Protein AF-A0A5J4Y725-F1 (afdb_monomer)

Foldseek 3Di:
DDDDDDDDDDDDDDDDDDDDDDDDDDDDDDDDDDDDDDDDDDDDDDDDDDDDDDDPPPPDDPPPDDDDDQPPPPFPFFDWDKDKDADLCLQQPDLVNLVVLVVVVVVVVVCVVVVHDDPAADAAAQPVCCVPPVPVVVVHDRNDMDIDTPGTDGPCNRQDHPDDRDFDDANVVVDVCNPDPDGGDDPPSRVVRRRDD

Radius of gyration: 31.34 Å; Cα contacts (8 Å, |Δi|>4): 143; chains: 1; bounding box: 92×74×74 Å

Solvent-accessible surface area (backbone atoms only — not comparable to full-atom values): 13908 Å² total; per-residue (Å²): 139,88,82,80,90,81,85,83,84,82,88,75,97,75,85,93,79,88,79,89,81,80,79,83,82,81,86,77,79,89,79,90,78,86,80,91,82,82,90,81,82,92,75,88,83,80,88,77,92,79,90,77,79,91,71,85,77,77,80,75,79,77,76,80,72,78,77,88,72,74,84,80,71,67,88,84,59,65,45,81,43,76,46,78,49,58,36,65,60,45,65,76,70,36,85,84,34,53,65,55,56,50,53,53,54,50,51,50,50,53,29,60,76,63,78,41,81,86,88,74,68,55,61,35,61,45,57,55,45,63,75,76,34,54,72,57,60,72,66,63,41,66,95,41,77,43,82,46,77,70,39,76,39,46,66,68,62,70,60,33,55,71,49,80,76,78,90,62,76,53,56,80,78,74,40,92,75,76,79,67,98,61,84,77,75,64,68,70,69,63,64,78,37,38,80,77,130

Structure (mmCIF, N/CA/C/O backbone):
data_AF-A0A5J4Y725-F1
#
_entry.id   AF-A0A5J4Y725-F1
#
loop_
_atom_site.group_PDB
_atom_site.id
_atom_site.type_symbol
_atom_site.label_atom_id
_atom_site.label_alt_id
_atom_site.label_comp_id
_atom_site.label_asym_id
_atom_site.label_entity_id
_atom_site.label_seq_id
_atom_site.pdbx_PDB_ins_code
_atom_site.Cartn_x
_atom_site.Cartn_y
_atom_site.Cartn_z
_atom_site.occupancy
_atom_site.B_iso_or_equiv
_atom_site.auth_seq_id
_atom_site.auth_comp_id
_atom_site.auth_asym_id
_atom_site.auth_atom_id
_atom_site.pdbx_PDB_model_num
ATOM 1 N N . MET A 1 1 ? -59.721 -15.555 -30.590 1.00 45.34 1 MET A N 1
ATOM 2 C CA . MET A 1 1 ? -59.346 -14.213 -30.102 1.00 45.34 1 MET A CA 1
ATOM 3 C C . MET A 1 1 ? -57.906 -13.964 -30.511 1.00 45.34 1 MET A C 1
ATOM 5 O O . MET A 1 1 ? -56.994 -14.459 -29.866 1.00 45.34 1 MET A O 1
ATOM 9 N N . SER A 1 2 ? -57.733 -13.320 -31.663 1.00 46.66 2 SER A N 1
ATOM 10 C CA . SER A 1 2 ? -56.434 -12.952 -32.228 1.00 46.66 2 SER A CA 1
ATOM 11 C C . SER A 1 2 ? -55.950 -11.656 -31.585 1.00 46.66 2 SER A C 1
ATOM 13 O O . SER A 1 2 ? -56.710 -10.693 -31.536 1.00 46.66 2 SER A O 1
ATOM 15 N N . ALA A 1 3 ? -54.698 -11.613 -31.137 1.00 50.38 3 ALA A N 1
ATOM 16 C CA . ALA A 1 3 ? -54.014 -10.371 -30.802 1.00 50.38 3 ALA A CA 1
ATOM 17 C C . ALA A 1 3 ? -52.630 -10.395 -31.453 1.00 50.38 3 ALA A C 1
ATOM 19 O O . ALA A 1 3 ? -51.842 -11.319 -31.266 1.00 50.38 3 ALA A O 1
ATOM 20 N N . LEU A 1 4 ? -52.431 -9.399 -32.307 1.00 56.38 4 LEU A N 1
ATOM 21 C CA . LEU A 1 4 ? -51.354 -9.241 -33.266 1.00 56.38 4 LEU A CA 1
ATOM 22 C C . LEU A 1 4 ? -50.068 -8.765 -32.590 1.00 56.38 4 LEU A C 1
ATOM 24 O O . LEU A 1 4 ? -50.081 -7.863 -31.755 1.00 56.38 4 LEU A O 1
ATOM 28 N N . MET A 1 5 ? -48.960 -9.342 -33.043 1.00 49.53 5 MET A N 1
ATOM 29 C CA . MET A 1 5 ? -47.594 -8.884 -32.811 1.00 49.53 5 MET A CA 1
ATOM 30 C C . MET A 1 5 ? -47.421 -7.438 -33.294 1.00 49.53 5 MET A C 1
ATOM 32 O O . MET A 1 5 ? -47.772 -7.134 -34.431 1.00 49.53 5 MET A O 1
ATOM 36 N N . HIS A 1 6 ? -46.844 -6.569 -32.463 1.00 51.56 6 HIS A N 1
ATOM 37 C CA . HIS A 1 6 ? -46.299 -5.280 -32.893 1.00 51.56 6 HIS A CA 1
ATOM 38 C C . HIS A 1 6 ? -44.861 -5.160 -32.388 1.00 51.56 6 HIS A C 1
ATOM 40 O O . HIS A 1 6 ? -44.601 -4.990 -31.200 1.00 51.56 6 HIS A O 1
ATOM 46 N N . THR A 1 7 ? -43.929 -5.297 -33.326 1.00 56.88 7 THR A N 1
ATOM 47 C CA . THR A 1 7 ? -42.492 -5.086 -33.165 1.00 56.88 7 THR A CA 1
ATOM 48 C C . THR A 1 7 ? -42.175 -3.618 -33.456 1.00 56.88 7 THR A C 1
ATOM 50 O O . THR A 1 7 ? -42.445 -3.144 -34.560 1.00 56.88 7 THR A O 1
ATOM 53 N N . ALA A 1 8 ? -41.613 -2.894 -32.489 1.00 62.75 8 ALA A N 1
ATOM 54 C CA . ALA A 1 8 ? -41.164 -1.515 -32.678 1.00 62.75 8 ALA A CA 1
ATOM 55 C C . ALA A 1 8 ? -39.771 -1.468 -33.349 1.00 62.75 8 ALA A C 1
ATOM 57 O O . ALA A 1 8 ? -38.905 -2.267 -32.982 1.00 62.75 8 ALA A O 1
ATOM 58 N N . PRO A 1 9 ? -39.524 -0.556 -34.310 1.00 66.25 9 PRO A N 1
ATOM 59 C CA . PRO A 1 9 ? -38.232 -0.431 -34.979 1.00 66.25 9 PRO A CA 1
ATOM 60 C C . PRO A 1 9 ? -37.226 0.397 -34.160 1.00 66.25 9 PRO A C 1
ATOM 62 O O . PRO A 1 9 ? -37.566 1.417 -33.561 1.00 66.25 9 PRO A O 1
ATOM 65 N N . LEU A 1 10 ? -35.968 -0.050 -34.170 1.00 64.69 10 LEU A N 1
ATOM 66 C CA . LEU A 1 10 ? -34.809 0.619 -33.571 1.00 64.69 10 LEU A CA 1
ATOM 67 C C . LEU A 1 10 ? -34.451 1.919 -34.326 1.00 64.69 10 LEU A C 1
ATOM 69 O O . LEU A 1 10 ? -34.478 1.918 -35.560 1.00 64.69 10 LEU A O 1
ATOM 73 N N . PRO A 1 11 ? -34.045 3.001 -33.634 1.00 61.56 11 PRO A N 1
ATOM 74 C CA . PRO A 1 11 ? -33.538 4.205 -34.284 1.00 61.56 11 PRO A CA 1
ATOM 75 C C . PRO A 1 11 ? -32.110 4.016 -34.823 1.00 61.56 11 PRO A C 1
ATOM 77 O O . PRO A 1 11 ? -31.225 3.465 -34.167 1.00 61.56 11 PRO A O 1
ATOM 80 N N . SER A 1 12 ? -31.913 4.491 -36.052 1.00 52.59 12 SER A N 1
ATOM 81 C CA . SER A 1 12 ? -30.700 4.399 -36.861 1.00 52.59 12 SER A CA 1
ATOM 82 C C . SER A 1 12 ? -29.577 5.343 -36.422 1.00 52.59 12 SER A C 1
ATOM 84 O O . SER A 1 12 ? -29.800 6.508 -36.107 1.00 52.59 12 SER A O 1
ATOM 86 N N . LEU A 1 13 ? -28.353 4.828 -36.527 1.00 53.00 13 LEU A N 1
ATOM 87 C CA . LEU A 1 13 ? -27.050 5.452 -36.287 1.00 53.00 13 LEU A CA 1
ATOM 88 C C . LEU A 1 13 ? -26.630 6.389 -37.444 1.00 53.00 13 LEU A C 1
ATOM 90 O O . LEU A 1 13 ? -25.915 5.956 -38.343 1.00 53.00 13 LEU A O 1
ATOM 94 N N . ARG A 1 14 ? -27.081 7.650 -37.432 1.00 55.88 14 ARG A N 1
ATOM 95 C CA . ARG A 1 14 ? -26.549 8.838 -38.155 1.00 55.88 14 ARG A CA 1
ATOM 96 C C . ARG A 1 14 ? -27.097 10.040 -37.364 1.00 55.88 14 ARG A C 1
ATOM 98 O O . ARG A 1 14 ? -28.295 10.077 -37.142 1.00 55.88 14 ARG A O 1
ATOM 105 N N . ASP A 1 15 ? -26.337 10.901 -36.694 1.00 46.91 15 ASP A N 1
ATOM 106 C CA . ASP A 1 15 ? -25.284 11.770 -37.200 1.00 46.91 15 ASP A CA 1
ATOM 107 C C . ASP A 1 15 ? -24.300 12.125 -36.067 1.00 46.91 15 ASP A C 1
ATOM 109 O O . ASP A 1 15 ? -24.640 12.813 -35.106 1.00 46.91 15 ASP A O 1
ATOM 113 N N . PHE A 1 16 ? -23.056 11.663 -36.182 1.00 48.59 16 PHE A N 1
ATOM 114 C CA . PHE A 1 16 ? -21.918 12.205 -35.440 1.00 48.59 16 PHE A CA 1
ATOM 115 C C . PHE A 1 16 ? -21.231 13.224 -36.351 1.00 48.59 16 PHE A C 1
ATOM 117 O O . PHE A 1 16 ? -20.517 12.824 -37.268 1.00 48.59 16 PHE A O 1
ATOM 124 N N . ALA A 1 17 ? -21.424 14.524 -36.115 1.00 42.97 17 ALA A N 1
ATOM 125 C CA . ALA A 1 17 ? -20.544 15.548 -36.675 1.00 42.97 17 ALA A CA 1
ATOM 126 C C . ALA A 1 17 ? -20.633 16.890 -35.925 1.00 42.97 17 ALA A C 1
ATOM 128 O O . ALA A 1 17 ? -21.700 17.489 -35.835 1.00 42.97 17 ALA A O 1
ATOM 129 N N . ALA A 1 18 ? -19.444 17.384 -35.553 1.00 52.66 18 ALA A N 1
ATOM 130 C CA . ALA A 1 18 ? -19.064 18.779 -35.278 1.00 52.66 18 ALA A CA 1
ATOM 131 C C . ALA A 1 18 ? -19.140 19.284 -33.810 1.00 52.66 18 ALA A C 1
ATOM 133 O O . ALA A 1 18 ? -19.914 18.783 -33.003 1.00 52.66 18 ALA A O 1
ATOM 134 N N . PRO A 1 19 ? -18.306 20.277 -33.432 1.00 53.03 19 PRO A N 1
ATOM 135 C CA . PRO A 1 19 ? -16.865 20.109 -33.231 1.00 53.03 19 PRO A CA 1
ATOM 136 C C . PRO A 1 19 ? -16.373 20.635 -31.864 1.00 53.03 19 PRO A C 1
ATOM 138 O O . PRO A 1 19 ? -16.993 21.475 -31.217 1.00 53.03 19 PRO A O 1
ATOM 141 N N . LEU A 1 20 ? -15.188 20.158 -31.470 1.00 48.78 20 LEU A N 1
ATOM 142 C CA . LEU A 1 20 ? -14.375 20.630 -30.345 1.00 48.78 20 LEU A CA 1
ATOM 143 C C . LEU A 1 20 ? -14.156 22.150 -30.391 1.00 48.78 20 LEU A C 1
ATOM 145 O O . LEU A 1 20 ? -13.412 22.654 -31.234 1.00 48.78 20 LEU A O 1
ATOM 149 N N . GLN A 1 21 ? -14.733 22.871 -29.432 1.00 55.75 21 GLN A N 1
ATOM 150 C CA . GLN A 1 21 ? -14.415 24.274 -29.205 1.00 55.75 21 GLN A CA 1
ATOM 151 C C . GLN A 1 21 ? -13.176 24.373 -28.309 1.00 55.75 21 GLN A C 1
ATOM 153 O O . GLN A 1 21 ? -13.222 24.186 -27.093 1.00 55.75 21 GLN A O 1
ATOM 158 N N . GLN A 1 22 ? -12.043 24.617 -28.966 1.00 53.34 22 GLN A N 1
ATOM 159 C CA . GLN A 1 22 ? -10.748 24.912 -28.364 1.00 53.34 22 GLN A CA 1
ATOM 160 C C . GLN A 1 22 ? -10.831 26.147 -27.457 1.00 53.34 22 GLN A C 1
ATOM 162 O O . GLN A 1 22 ? -11.289 27.214 -27.864 1.00 53.34 22 GLN A O 1
ATOM 167 N N . GLN A 1 23 ? -10.331 26.003 -26.232 1.00 54.94 23 GLN A N 1
ATOM 168 C CA . GLN A 1 23 ? -10.059 27.106 -25.314 1.00 54.94 23 GLN A CA 1
ATOM 169 C C . GLN A 1 23 ? -8.728 27.771 -25.707 1.00 54.94 23 GLN A C 1
ATOM 171 O O . GLN A 1 23 ? -7.704 27.081 -25.737 1.00 54.94 23 GLN A O 1
ATOM 176 N N . PRO A 1 24 ? -8.679 29.086 -25.992 1.00 53.94 24 PRO A N 1
ATOM 177 C CA . PRO A 1 24 ? -7.416 29.765 -26.223 1.00 53.94 24 PRO A CA 1
ATOM 178 C C . PRO A 1 24 ? -6.682 30.042 -24.905 1.00 53.94 24 PRO A C 1
ATOM 180 O O . PRO A 1 24 ? -7.129 30.795 -24.037 1.00 53.94 24 PRO A O 1
ATOM 183 N N . SER A 1 25 ? -5.487 29.467 -24.822 1.00 49.06 25 SER A N 1
ATOM 184 C CA . SER A 1 25 ? -4.409 29.796 -23.896 1.00 49.06 25 SER A CA 1
ATOM 185 C C . SER A 1 25 ? -4.101 31.297 -23.891 1.00 49.06 25 SER A C 1
ATOM 187 O O . SER A 1 25 ? -3.615 31.842 -24.886 1.00 49.06 25 SER A O 1
ATOM 189 N N . ARG A 1 26 ? -4.294 31.966 -22.750 1.00 48.09 26 ARG A N 1
ATOM 190 C CA . ARG A 1 26 ? -3.698 33.283 -22.491 1.00 48.09 26 ARG A CA 1
ATOM 191 C C . ARG A 1 26 ? -2.424 33.123 -21.671 1.00 48.09 26 ARG A C 1
ATOM 193 O O . ARG A 1 26 ? -2.423 33.199 -20.449 1.00 48.09 26 ARG A O 1
ATOM 200 N N . LEU A 1 27 ? -1.325 32.933 -22.395 1.00 49.12 27 LEU A N 1
ATOM 201 C CA . LEU A 1 27 ? 0.008 33.322 -21.952 1.00 49.12 27 LEU A CA 1
ATOM 202 C C . LEU A 1 27 ? 0.075 34.858 -21.931 1.00 49.12 27 LEU A C 1
ATOM 204 O O . LEU A 1 27 ? -0.045 35.495 -22.973 1.00 49.12 27 LEU A O 1
ATOM 208 N N . CYS A 1 28 ? 0.293 35.458 -20.763 1.00 42.09 28 CYS A N 1
ATOM 209 C CA . CYS A 1 28 ? 0.771 36.839 -20.645 1.00 42.09 28 CYS A CA 1
ATOM 210 C C . CYS A 1 28 ? 1.706 36.895 -19.427 1.00 42.09 28 CYS A C 1
ATOM 212 O O . CYS A 1 28 ? 1.273 36.810 -18.287 1.00 42.09 28 CYS A O 1
ATOM 214 N N . ARG A 1 29 ? 2.999 36.633 -19.632 1.00 48.78 29 ARG A N 1
ATOM 215 C CA . ARG A 1 29 ? 4.062 37.621 -19.887 1.00 48.78 29 ARG A CA 1
ATOM 216 C C . ARG A 1 29 ? 4.309 38.551 -18.688 1.00 48.78 29 ARG A C 1
ATOM 218 O O . ARG A 1 29 ? 3.675 39.582 -18.531 1.00 48.78 29 ARG A O 1
ATOM 225 N N . ARG A 1 30 ? 5.312 38.149 -17.895 1.00 47.25 30 ARG A N 1
ATOM 226 C CA . ARG A 1 30 ? 6.355 38.974 -17.252 1.00 47.25 30 ARG A CA 1
ATOM 227 C C . ARG A 1 30 ? 6.143 40.493 -17.315 1.00 47.25 30 ARG A C 1
ATOM 229 O O . ARG A 1 30 ? 6.297 41.077 -18.384 1.00 47.25 30 ARG A O 1
ATOM 236 N N . GLN A 1 31 ? 6.063 41.125 -16.144 1.00 49.75 31 GLN A N 1
ATOM 237 C CA . GLN A 1 31 ? 6.529 42.501 -15.946 1.00 49.75 31 GLN A CA 1
ATOM 238 C C . GLN A 1 31 ? 7.031 42.700 -14.509 1.00 49.75 31 GLN A C 1
ATOM 240 O O . GLN A 1 31 ? 6.318 43.150 -13.618 1.00 49.75 31 GLN A O 1
ATOM 245 N N . LEU A 1 32 ? 8.305 42.358 -14.298 1.00 54.25 32 LEU A N 1
ATOM 246 C CA . LEU A 1 32 ? 9.074 42.775 -13.127 1.00 54.25 32 LEU A CA 1
ATOM 247 C C . LEU A 1 32 ? 9.265 44.292 -13.194 1.00 54.25 32 LEU A C 1
ATOM 249 O O . LEU A 1 32 ? 10.057 44.784 -13.999 1.00 54.25 32 LEU A O 1
ATOM 253 N N . HIS A 1 33 ? 8.547 45.026 -12.350 1.00 45.03 33 HIS A N 1
ATOM 254 C CA . HIS A 1 33 ? 8.806 46.442 -12.131 1.00 45.03 33 HIS A CA 1
ATOM 255 C C . HIS A 1 33 ? 9.760 46.606 -10.952 1.00 45.03 33 HIS A C 1
ATOM 257 O O . HIS A 1 33 ? 9.447 46.309 -9.801 1.00 45.03 33 HIS A O 1
ATOM 263 N N . ARG A 1 34 ? 10.957 47.078 -11.301 1.00 43.50 34 ARG A N 1
ATOM 264 C CA . ARG A 1 34 ? 11.986 47.615 -10.414 1.00 43.50 34 ARG A CA 1
ATOM 265 C C . ARG A 1 34 ? 11.421 48.772 -9.583 1.00 43.50 3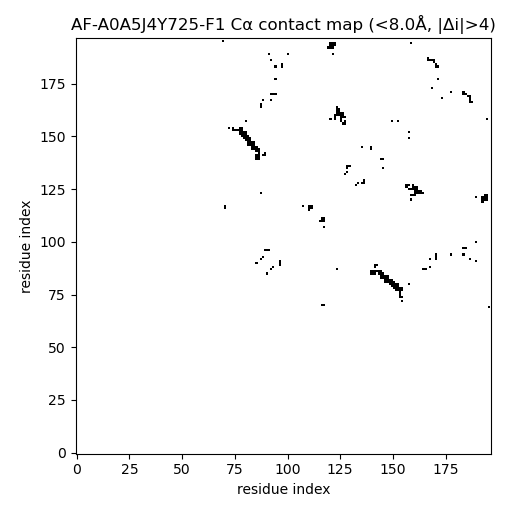4 ARG A C 1
ATOM 267 O O . ARG A 1 34 ? 10.810 49.679 -10.144 1.00 43.50 34 ARG A O 1
ATOM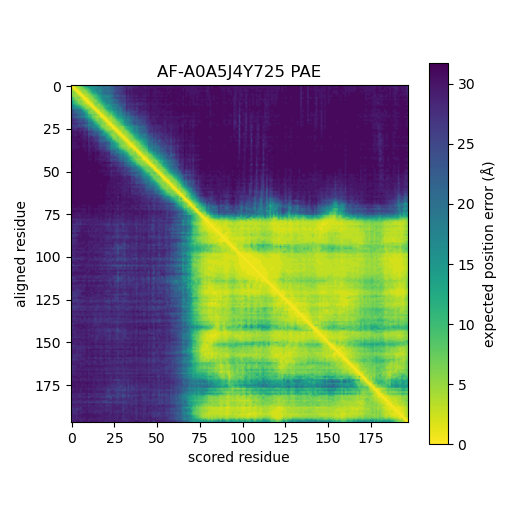 274 N N . ARG A 1 35 ? 11.752 48.824 -8.291 1.00 44.47 35 ARG A N 1
ATOM 275 C CA . ARG A 1 35 ? 11.859 50.085 -7.537 1.00 44.47 35 ARG A CA 1
ATOM 276 C C . ARG A 1 35 ? 13.150 50.064 -6.708 1.00 44.47 35 ARG A C 1
ATOM 278 O O . ARG A 1 35 ? 13.314 49.142 -5.914 1.00 44.47 35 ARG A O 1
ATOM 285 N N . PRO A 1 36 ? 14.064 51.032 -6.885 1.00 53.50 36 PRO A N 1
ATOM 286 C CA . PRO A 1 36 ? 15.185 51.249 -5.981 1.00 53.50 36 PRO A CA 1
ATOM 287 C C . PRO A 1 36 ? 14.786 52.240 -4.878 1.00 53.50 36 PRO A C 1
ATOM 289 O O . PRO A 1 36 ? 14.166 53.264 -5.160 1.00 53.50 36 PRO A O 1
ATOM 292 N N . VAL A 1 37 ? 15.168 51.965 -3.631 1.00 54.59 37 VAL A N 1
ATOM 293 C CA . VAL A 1 37 ? 15.129 52.938 -2.525 1.00 54.59 37 VAL A CA 1
ATOM 294 C C . VAL A 1 37 ? 16.373 52.664 -1.672 1.00 54.59 37 VAL A C 1
ATOM 296 O O . VAL A 1 37 ? 16.499 51.604 -1.078 1.00 54.59 37 VAL A O 1
ATOM 299 N N . SER A 1 38 ? 17.454 53.390 -1.950 1.00 51.97 38 SER A N 1
ATOM 300 C CA . SER A 1 38 ? 17.942 54.552 -1.191 1.00 51.97 38 SER A CA 1
ATOM 301 C C . SER A 1 38 ? 18.720 54.162 0.068 1.00 51.97 38 SER A C 1
ATOM 303 O O . SER A 1 38 ? 18.166 53.774 1.091 1.00 51.97 38 SER A O 1
ATOM 305 N N . ALA A 1 39 ? 20.039 54.294 -0.055 1.00 49.03 39 ALA A N 1
ATOM 306 C CA . ALA A 1 39 ? 21.018 54.189 1.009 1.00 49.03 39 ALA A CA 1
ATOM 307 C C . ALA A 1 39 ? 20.851 55.323 2.023 1.00 49.03 39 ALA A C 1
ATOM 309 O O . ALA A 1 39 ? 20.832 56.486 1.620 1.00 49.03 39 ALA A O 1
ATOM 310 N N . ARG A 1 40 ? 20.851 55.009 3.326 1.00 50.81 40 ARG A N 1
ATOM 311 C CA . ARG A 1 40 ? 21.231 55.965 4.374 1.00 50.81 40 ARG A CA 1
ATOM 312 C C . ARG A 1 40 ? 21.900 55.277 5.571 1.00 50.81 40 ARG A C 1
ATOM 314 O O . ARG A 1 40 ? 21.282 54.489 6.268 1.00 50.81 40 ARG A O 1
ATOM 321 N N . HIS A 1 41 ? 23.134 55.730 5.791 1.00 46.69 41 HIS A N 1
ATOM 322 C CA . HIS A 1 41 ? 23.775 56.044 7.069 1.00 46.69 41 HIS A CA 1
ATOM 323 C C . HIS A 1 41 ? 24.243 54.895 7.973 1.00 46.69 41 HIS A C 1
ATOM 325 O O . HIS A 1 41 ? 23.508 54.319 8.767 1.00 46.69 41 HIS A O 1
ATOM 331 N N . VAL A 1 42 ? 25.558 54.684 7.884 1.00 50.44 42 VAL A N 1
ATOM 332 C CA . VAL A 1 42 ? 26.430 54.100 8.903 1.00 50.44 42 VAL A CA 1
ATOM 333 C C . VAL A 1 42 ? 26.437 55.018 10.127 1.00 50.44 42 VAL A C 1
ATOM 335 O O . VAL A 1 42 ? 26.776 56.195 10.011 1.00 50.44 42 VAL A O 1
ATOM 338 N N . ALA A 1 43 ? 26.099 54.472 11.292 1.00 48.97 43 ALA A N 1
ATOM 339 C CA . ALA A 1 43 ? 26.406 55.067 12.588 1.00 48.97 43 ALA A CA 1
ATOM 340 C C . ALA A 1 43 ? 27.401 54.150 13.326 1.00 48.97 43 ALA A C 1
ATOM 342 O O . ALA A 1 43 ? 27.223 52.928 13.300 1.00 48.97 43 ALA A O 1
ATOM 343 N N . PRO A 1 44 ? 28.454 54.698 13.956 1.00 55.22 44 PRO A N 1
ATOM 344 C CA . PRO A 1 44 ? 29.458 53.906 14.654 1.00 55.22 44 PRO A CA 1
ATOM 345 C C . PRO A 1 44 ? 28.919 53.419 16.004 1.00 55.22 44 PRO A C 1
ATOM 347 O O . PRO A 1 44 ? 28.480 54.211 16.837 1.00 55.22 44 PRO A O 1
ATOM 350 N N . VAL A 1 45 ? 28.980 52.106 16.232 1.00 50.56 45 VAL A N 1
ATOM 351 C CA . VAL A 1 45 ? 28.697 51.510 17.540 1.00 50.56 45 VAL A CA 1
ATOM 352 C C . VAL A 1 45 ? 29.932 51.664 18.421 1.00 50.56 45 VAL A C 1
ATOM 354 O O . VAL A 1 45 ? 30.994 51.099 18.167 1.00 50.56 45 VAL A O 1
ATOM 357 N N . CYS A 1 46 ? 29.759 52.469 19.459 1.00 39.28 46 CYS A N 1
ATOM 358 C CA . CYS A 1 46 ? 30.662 52.681 20.573 1.00 39.28 46 CYS A CA 1
ATOM 359 C C . CYS A 1 46 ? 30.966 51.372 21.325 1.00 39.28 46 CYS A C 1
ATOM 361 O O . CYS A 1 46 ? 30.077 50.614 21.707 1.00 39.28 46 CYS A O 1
ATOM 363 N N . HIS A 1 47 ? 32.252 51.124 21.575 1.00 49.59 47 HIS A N 1
ATOM 364 C CA . HIS A 1 47 ? 32.719 50.152 22.557 1.00 49.59 47 HIS A CA 1
ATOM 365 C C . HIS A 1 47 ? 32.863 50.848 23.909 1.00 49.59 47 HIS A C 1
ATOM 367 O O . HIS A 1 47 ? 33.794 51.621 24.116 1.00 49.59 47 HIS A O 1
ATOM 373 N N . ALA A 1 48 ? 31.950 50.559 24.835 1.00 44.50 48 ALA A N 1
ATOM 374 C CA . ALA A 1 48 ? 32.150 50.852 26.246 1.00 44.50 48 ALA A CA 1
ATOM 375 C C . ALA A 1 48 ? 31.497 49.774 27.119 1.00 44.50 48 ALA A C 1
ATOM 377 O O . ALA A 1 48 ? 30.297 49.516 27.080 1.00 44.50 48 ALA A O 1
ATOM 378 N N . CYS A 1 49 ? 32.374 49.147 27.893 1.00 40.84 49 CYS A N 1
ATOM 379 C CA . CYS A 1 49 ? 32.162 48.181 28.954 1.00 40.84 49 CYS A CA 1
ATOM 380 C C . CYS A 1 49 ? 31.123 48.646 29.983 1.00 40.84 49 CYS A C 1
ATOM 382 O O . CYS A 1 49 ? 31.295 49.717 30.554 1.00 40.84 49 CYS A O 1
ATOM 384 N N . THR A 1 50 ? 30.144 47.802 30.328 1.00 44.19 50 THR A N 1
ATOM 385 C CA . THR A 1 50 ? 29.633 47.740 31.707 1.00 44.19 50 THR A CA 1
ATOM 386 C C . THR A 1 50 ? 29.241 46.312 32.090 1.00 44.19 50 THR A C 1
ATOM 388 O O . THR A 1 50 ? 28.642 45.553 31.332 1.00 44.19 50 THR A O 1
ATOM 391 N N . LYS A 1 51 ? 29.660 45.950 33.301 1.00 47.69 51 LYS A N 1
ATOM 392 C CA . LYS A 1 51 ? 29.417 44.695 34.009 1.00 47.69 51 LYS A CA 1
ATOM 393 C C . LYS A 1 51 ? 27.918 44.526 34.264 1.00 47.69 51 LYS A C 1
ATOM 395 O O . LYS A 1 51 ? 27.310 45.442 34.805 1.00 47.69 51 LYS A O 1
ATOM 400 N N . SER A 1 52 ? 27.350 43.347 34.010 1.00 49.69 52 SER A N 1
ATOM 401 C CA . SER A 1 52 ? 26.121 42.938 34.698 1.00 49.69 52 SER A CA 1
ATOM 402 C C . SER A 1 52 ? 25.883 41.431 34.615 1.00 49.69 52 SER A C 1
ATOM 404 O O . SER A 1 52 ? 25.763 40.865 33.536 1.00 49.69 52 SER A O 1
ATOM 406 N N . SER A 1 53 ? 25.806 40.822 35.800 1.00 50.28 53 SER A N 1
ATOM 407 C CA . SER A 1 53 ? 24.918 39.708 36.143 1.00 50.28 53 SER A CA 1
ATOM 408 C C . SER A 1 53 ? 24.938 38.483 35.216 1.00 50.28 53 SER A C 1
ATOM 410 O O . SER A 1 53 ? 24.128 38.348 34.301 1.00 50.28 53 SER A O 1
ATOM 412 N N . ARG A 1 54 ? 25.795 37.505 35.545 1.00 50.91 54 ARG A N 1
ATOM 413 C CA . ARG A 1 54 ? 25.517 36.105 35.195 1.00 50.91 54 ARG A CA 1
ATOM 414 C C . ARG A 1 54 ? 24.256 35.694 35.957 1.00 50.91 54 ARG A C 1
ATOM 416 O O . ARG A 1 54 ? 24.316 35.443 37.155 1.00 50.91 54 ARG A O 1
ATOM 423 N N . ARG A 1 55 ? 23.109 35.695 35.279 1.00 52.53 55 ARG A N 1
ATOM 424 C CA . ARG A 1 55 ? 21.945 34.925 35.717 1.00 52.53 55 ARG A CA 1
ATOM 425 C C . ARG A 1 55 ? 22.123 33.521 35.169 1.00 52.53 55 ARG A C 1
ATOM 427 O O . ARG A 1 55 ? 22.159 33.339 33.954 1.00 52.53 55 ARG A O 1
ATOM 434 N N . ASP A 1 56 ? 22.242 32.562 36.073 1.00 47.81 56 ASP A N 1
ATOM 435 C CA . ASP A 1 56 ? 22.118 31.144 35.775 1.00 47.81 56 ASP A CA 1
ATOM 436 C C . ASP A 1 56 ? 20.723 30.876 35.201 1.00 47.81 56 ASP A C 1
ATOM 438 O O . ASP A 1 56 ? 19.740 30.725 35.927 1.00 47.81 56 ASP A O 1
ATOM 442 N N . VAL A 1 57 ? 20.618 30.836 33.873 1.00 49.81 57 VAL A N 1
ATOM 443 C CA . VAL A 1 57 ? 19.457 30.241 33.214 1.00 49.81 57 VAL A CA 1
ATOM 444 C C . VAL A 1 57 ? 19.716 28.745 33.185 1.00 49.81 57 VAL A C 1
ATOM 446 O O . VAL A 1 57 ? 20.362 28.208 32.288 1.00 49.81 57 VAL A O 1
ATOM 449 N N . ARG A 1 58 ? 19.223 28.082 34.230 1.00 42.38 58 ARG A N 1
ATOM 450 C CA . ARG A 1 58 ? 19.053 26.635 34.295 1.00 42.38 58 ARG A CA 1
ATOM 451 C C . ARG A 1 58 ? 18.169 26.232 33.112 1.00 42.38 58 ARG A C 1
ATOM 453 O O . ARG A 1 58 ? 16.948 26.344 33.183 1.00 42.38 58 ARG A O 1
ATOM 460 N N . ALA A 1 59 ? 18.793 25.818 32.010 1.00 42.28 59 ALA A N 1
ATOM 461 C CA . ALA A 1 59 ? 18.123 25.165 30.897 1.00 42.28 59 ALA A CA 1
ATOM 462 C C . ALA A 1 59 ? 17.509 23.870 31.437 1.00 42.28 59 ALA A C 1
ATOM 464 O O . ALA A 1 59 ? 18.186 22.857 31.604 1.00 42.28 59 ALA A O 1
ATOM 465 N N . SER A 1 60 ? 16.234 23.946 31.813 1.00 43.03 60 SER A N 1
ATOM 466 C CA . SER A 1 60 ? 15.461 22.772 32.172 1.00 43.03 60 SER A CA 1
ATOM 467 C C . SER A 1 60 ? 15.236 21.988 30.890 1.00 43.03 60 SER A C 1
ATOM 469 O O . SER A 1 60 ? 14.596 22.468 29.952 1.00 43.03 60 SER A O 1
ATOM 471 N N . ALA A 1 61 ? 15.861 20.818 30.836 1.00 41.09 61 ALA A N 1
ATOM 472 C CA . ALA A 1 61 ? 15.716 19.848 29.776 1.00 41.09 61 ALA A CA 1
ATOM 473 C C . ALA A 1 61 ? 14.229 19.572 29.536 1.00 41.09 61 ALA A C 1
ATOM 475 O O . ALA A 1 61 ? 13.549 18.999 30.385 1.00 41.09 61 ALA A O 1
ATOM 476 N N . ARG A 1 62 ? 13.731 19.930 28.352 1.00 40.75 62 ARG A N 1
ATOM 477 C CA . ARG A 1 62 ? 12.573 19.235 27.807 1.00 40.75 62 ARG A CA 1
ATOM 478 C C . ARG A 1 62 ? 13.127 18.033 27.068 1.00 40.75 62 ARG A C 1
ATOM 480 O O . ARG A 1 62 ? 13.524 18.136 25.911 1.00 40.75 62 ARG A O 1
ATOM 487 N N . ALA A 1 63 ? 13.219 16.923 27.795 1.00 36.97 63 ALA A N 1
ATOM 488 C CA . ALA A 1 63 ? 13.293 15.608 27.193 1.00 36.97 63 ALA A CA 1
ATOM 489 C C . ALA A 1 63 ? 12.176 15.530 26.144 1.00 36.97 63 ALA A C 1
ATOM 491 O O . ALA A 1 63 ? 10.991 15.592 26.479 1.00 36.97 63 ALA A O 1
ATOM 492 N N . VAL A 1 64 ? 12.556 15.494 24.869 1.00 43.06 64 VAL A N 1
ATOM 493 C CA . VAL A 1 64 ? 11.665 15.027 23.813 1.00 43.06 64 VAL A CA 1
ATOM 494 C C . VAL A 1 64 ? 11.570 13.533 24.061 1.00 43.06 64 VAL A C 1
ATOM 496 O O . VAL A 1 64 ? 12.459 12.773 23.691 1.00 43.06 64 VAL A O 1
ATOM 499 N N . ALA A 1 65 ? 10.555 13.171 24.840 1.00 40.91 65 ALA A N 1
ATOM 500 C CA . ALA A 1 65 ? 10.156 11.798 25.039 1.00 40.91 65 ALA A CA 1
ATOM 501 C C . ALA A 1 65 ? 9.929 11.143 23.673 1.00 40.91 65 ALA A C 1
ATOM 503 O O . ALA A 1 65 ? 9.453 11.766 22.720 1.00 40.91 65 ALA A O 1
ATOM 504 N N . GLU A 1 66 ? 10.337 9.890 23.612 1.00 41.31 66 GLU A N 1
ATOM 505 C CA . GLU A 1 66 ? 10.219 8.992 22.484 1.00 41.31 66 GLU A CA 1
ATOM 506 C C . GLU A 1 66 ? 8.756 8.802 22.0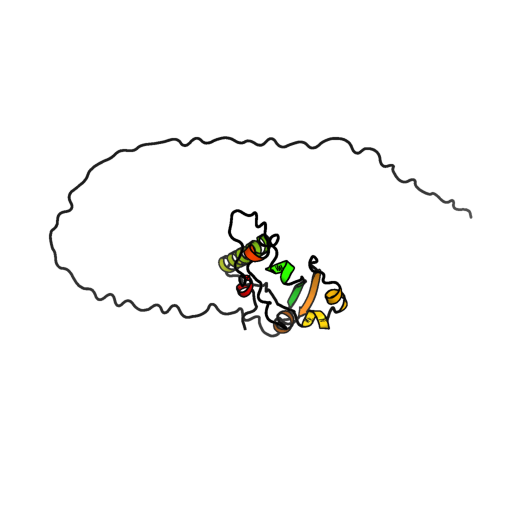41 1.00 41.31 66 GLU A C 1
ATOM 508 O O . GLU A 1 66 ? 7.831 8.881 22.845 1.00 41.31 66 GLU A O 1
ATOM 513 N N . ASN A 1 67 ? 8.615 8.484 20.748 1.00 49.78 67 ASN A N 1
ATOM 514 C CA . ASN A 1 67 ? 7.482 7.860 20.053 1.00 49.78 67 ASN A CA 1
ATOM 515 C C . ASN A 1 67 ? 6.109 8.563 20.050 1.00 49.78 67 ASN A C 1
ATOM 517 O O . ASN A 1 67 ? 5.385 8.529 21.045 1.00 49.78 67 ASN A O 1
ATOM 521 N N . PRO A 1 68 ? 5.616 9.020 18.877 1.00 46.19 68 PRO A N 1
ATOM 522 C CA . PRO A 1 68 ? 4.180 9.044 18.667 1.00 46.19 68 PRO A CA 1
ATOM 523 C C . PRO A 1 68 ? 3.694 7.596 18.496 1.00 46.19 68 PRO A C 1
ATOM 525 O O . PRO A 1 68 ? 3.906 6.963 17.459 1.00 46.19 68 PRO A O 1
ATOM 528 N N . VAL A 1 69 ? 3.138 7.091 19.597 1.00 44.47 69 VAL A N 1
ATOM 529 C CA . VAL A 1 69 ? 2.003 6.166 19.729 1.00 44.47 69 VAL A CA 1
ATOM 530 C C . VAL A 1 69 ? 1.517 5.601 18.391 1.00 44.47 69 VAL A C 1
ATOM 532 O O . VAL A 1 69 ? 0.920 6.305 17.575 1.00 44.47 69 VAL A O 1
ATOM 535 N N . ALA A 1 70 ? 1.781 4.308 18.182 1.00 45.78 70 ALA A N 1
ATOM 536 C CA . ALA A 1 70 ? 1.040 3.511 17.216 1.00 45.78 70 ALA A CA 1
ATOM 537 C C . ALA A 1 70 ? -0.459 3.621 17.550 1.00 45.78 70 ALA A C 1
ATOM 539 O O . ALA A 1 70 ? -0.807 3.600 18.733 1.00 45.78 70 ALA A O 1
ATOM 540 N N . PRO A 1 71 ? -1.352 3.787 16.562 1.00 51.69 71 PRO A N 1
ATOM 541 C CA . PRO A 1 71 ? -2.771 3.894 16.850 1.00 51.69 71 PRO A CA 1
ATOM 542 C C . PRO A 1 71 ? -3.252 2.572 17.453 1.00 51.69 71 PRO A C 1
ATOM 544 O O . PRO A 1 71 ? -3.290 1.548 16.772 1.00 51.69 71 PRO A O 1
ATOM 547 N N . GLU A 1 72 ? -3.622 2.598 18.734 1.00 46.00 72 GLU A N 1
ATOM 548 C CA . GLU A 1 72 ? -4.331 1.502 19.388 1.00 46.00 72 GLU A CA 1
ATOM 549 C C . GLU A 1 72 ? -5.718 1.386 18.747 1.00 46.00 72 GLU A C 1
ATOM 551 O O . GLU A 1 72 ? -6.695 2.017 19.163 1.00 46.00 72 GLU A O 1
ATOM 556 N N . VAL A 1 73 ? -5.818 0.595 17.680 1.00 52.75 73 VAL A N 1
ATOM 557 C CA . VAL A 1 73 ? -7.118 0.190 17.159 1.00 52.75 73 VAL A CA 1
ATOM 558 C C . VAL A 1 73 ? -7.765 -0.648 18.254 1.00 52.75 73 VAL A C 1
ATOM 560 O O . VAL A 1 73 ? -7.233 -1.689 18.624 1.00 52.75 73 VAL A O 1
ATOM 563 N N . LYS A 1 74 ? -8.879 -0.173 18.824 1.00 44.12 74 LYS A N 1
ATOM 564 C CA . LYS A 1 74 ? -9.551 -0.837 19.950 1.00 44.12 74 LYS A CA 1
ATOM 565 C C . LYS A 1 74 ? -9.825 -2.301 19.607 1.00 44.12 74 LYS A C 1
ATOM 567 O O . LYS A 1 74 ? -10.731 -2.598 18.822 1.00 44.12 74 LYS A O 1
ATOM 572 N N . ALA A 1 75 ? -9.032 -3.191 20.200 1.00 46.97 75 ALA A N 1
ATOM 573 C CA . ALA A 1 75 ? -9.102 -4.626 19.989 1.00 46.97 75 ALA A CA 1
ATOM 574 C C . ALA A 1 75 ? -10.534 -5.108 20.276 1.00 46.97 75 ALA A C 1
ATOM 576 O O . ALA A 1 75 ? -11.023 -5.020 21.402 1.00 46.97 75 ALA A O 1
ATOM 577 N N . GLY A 1 76 ? -11.245 -5.529 19.226 1.00 63.94 76 GLY A N 1
ATOM 578 C CA . GLY A 1 76 ? -12.594 -6.097 19.318 1.00 63.94 76 GLY A CA 1
ATOM 579 C C . GLY A 1 76 ? -13.688 -5.395 18.507 1.00 63.94 76 GLY A C 1
ATOM 580 O O . GLY A 1 76 ? -14.754 -5.984 18.329 1.00 63.94 76 GLY A O 1
ATOM 581 N N . GLN A 1 77 ? -13.465 -4.190 17.969 1.00 72.62 77 GLN A N 1
ATOM 582 C CA . GLN A 1 77 ? -14.442 -3.568 17.063 1.00 72.62 77 GLN A CA 1
ATOM 583 C C . GLN A 1 77 ? -14.249 -4.080 15.632 1.00 72.62 77 GLN A C 1
ATOM 585 O O . GLN A 1 77 ? -13.200 -3.874 15.025 1.00 72.62 77 GLN A O 1
ATOM 590 N N . LYS A 1 78 ? -15.274 -4.745 15.089 1.00 81.94 78 LYS A N 1
ATOM 591 C CA . LYS A 1 78 ? -15.315 -5.118 13.673 1.00 81.94 78 LYS A CA 1
ATOM 592 C C . LYS A 1 78 ? -15.676 -3.883 12.859 1.00 81.94 78 LYS A C 1
ATOM 594 O O . LYS A 1 78 ? -16.723 -3.277 13.078 1.00 81.94 78 LYS A O 1
ATOM 599 N N . THR A 1 79 ? -14.804 -3.501 11.941 1.00 89.62 79 THR A N 1
ATOM 600 C CA . THR A 1 79 ? -15.027 -2.385 11.018 1.00 89.62 79 THR A CA 1
ATOM 601 C C . THR A 1 79 ? -15.072 -2.905 9.591 1.00 89.62 79 THR A C 1
ATOM 603 O O . THR A 1 79 ? -14.617 -4.011 9.307 1.00 89.62 79 THR A O 1
ATOM 606 N N . ASN A 1 80 ? -15.657 -2.116 8.690 1.00 93.31 80 ASN A N 1
ATOM 607 C CA . ASN A 1 80 ? -15.699 -2.457 7.274 1.00 93.31 80 ASN A CA 1
ATOM 608 C C . ASN A 1 80 ? -14.350 -2.148 6.624 1.00 93.31 80 ASN A C 1
ATOM 610 O O . ASN A 1 80 ? -13.956 -0.983 6.540 1.00 93.31 80 ASN A O 1
ATOM 614 N N . TRP A 1 81 ? -13.676 -3.186 6.138 1.00 93.44 81 TRP A N 1
ATOM 615 C CA . TRP A 1 81 ? -12.382 -3.071 5.475 1.00 93.44 81 TRP A CA 1
ATOM 616 C C . TRP A 1 81 ? -12.509 -3.208 3.959 1.00 93.44 81 TRP A C 1
ATOM 618 O O . TRP A 1 81 ? -13.177 -4.102 3.430 1.00 93.44 81 TRP A O 1
ATOM 628 N N . TYR A 1 82 ? -11.798 -2.327 3.261 1.00 94.44 82 TYR A N 1
ATOM 629 C CA . TYR A 1 82 ? -11.616 -2.370 1.817 1.00 94.44 82 TYR A CA 1
ATOM 630 C C . TYR A 1 82 ? -10.147 -2.625 1.526 1.00 94.44 82 TYR A C 1
ATOM 632 O O . TYR A 1 82 ? -9.280 -1.967 2.100 1.00 94.44 82 TYR A O 1
ATOM 640 N N . ALA A 1 83 ? -9.877 -3.550 0.614 1.00 93.62 83 ALA A N 1
ATOM 641 C CA . ALA A 1 83 ? -8.526 -3.899 0.223 1.00 93.62 83 ALA A CA 1
ATOM 642 C C . ALA A 1 83 ? -8.339 -3.714 -1.280 1.00 93.62 83 ALA A C 1
ATOM 644 O O . ALA A 1 83 ? -9.233 -3.960 -2.092 1.00 93.62 83 ALA A O 1
ATOM 645 N N . VAL A 1 84 ? -7.141 -3.279 -1.648 1.00 93.12 84 VAL A N 1
ATOM 646 C CA . VAL A 1 84 ? -6.687 -3.224 -3.031 1.00 93.12 84 VAL A CA 1
ATOM 647 C C . VAL A 1 84 ? -5.470 -4.129 -3.116 1.00 93.12 84 VAL A C 1
ATOM 649 O O . VAL A 1 84 ? -4.460 -3.868 -2.471 1.00 93.12 84 VAL A O 1
ATOM 652 N N . VAL A 1 85 ? -5.598 -5.216 -3.868 1.00 92.88 85 VAL A N 1
ATOM 653 C CA . VAL A 1 85 ? -4.578 -6.256 -4.002 1.00 92.88 85 VAL A CA 1
ATOM 654 C C . VAL A 1 85 ? -3.904 -6.118 -5.359 1.00 92.88 85 VAL A C 1
ATOM 656 O O . VAL A 1 85 ? -4.573 -6.022 -6.389 1.00 92.88 85 VAL A O 1
ATOM 659 N N . ALA A 1 86 ? -2.578 -6.103 -5.354 1.00 92.06 86 ALA A N 1
ATOM 660 C CA . ALA A 1 86 ? -1.735 -5.971 -6.535 1.00 92.06 86 ALA A CA 1
ATOM 661 C C . ALA A 1 86 ? -0.373 -6.630 -6.270 1.00 92.06 86 ALA A C 1
ATOM 663 O O . ALA A 1 86 ? -0.021 -6.885 -5.117 1.00 92.06 86 ALA A O 1
ATOM 664 N N . SER A 1 87 ? 0.392 -6.906 -7.331 1.00 90.62 87 SER A N 1
ATOM 665 C CA . SER A 1 87 ? 1.768 -7.396 -7.187 1.00 90.62 87 SER A CA 1
ATOM 666 C C . SER A 1 87 ? 2.644 -6.342 -6.503 1.00 90.62 87 SER A C 1
ATOM 668 O O . SER A 1 87 ? 2.557 -5.156 -6.829 1.00 90.62 87 SER A O 1
ATOM 670 N N . ALA A 1 88 ? 3.513 -6.770 -5.584 1.00 89.94 88 ALA A N 1
ATOM 671 C CA . ALA A 1 88 ? 4.440 -5.873 -4.897 1.00 89.94 88 ALA A CA 1
ATOM 672 C C . ALA A 1 88 ? 5.392 -5.175 -5.883 1.00 89.94 88 ALA A C 1
ATOM 674 O O . ALA A 1 88 ? 5.646 -3.982 -5.743 1.00 89.94 88 ALA A O 1
ATOM 675 N N . GLU A 1 89 ? 5.853 -5.887 -6.915 1.00 87.38 89 GLU A N 1
ATOM 676 C CA . GLU A 1 89 ? 6.713 -5.326 -7.965 1.00 87.38 89 GLU A CA 1
ATOM 677 C C . GLU A 1 89 ? 6.004 -4.200 -8.724 1.00 87.38 89 GLU A C 1
ATOM 679 O O . GLU A 1 89 ? 6.541 -3.107 -8.868 1.00 87.38 89 GLU A O 1
ATOM 684 N N . PHE A 1 90 ? 4.746 -4.423 -9.104 1.00 88.69 90 PHE A N 1
ATOM 685 C CA . PHE A 1 90 ? 3.935 -3.411 -9.773 1.00 88.69 90 PHE A CA 1
ATOM 686 C C . PHE A 1 90 ? 3.675 -2.195 -8.878 1.00 88.69 90 PHE A C 1
ATOM 688 O O . PHE A 1 90 ? 3.832 -1.060 -9.315 1.00 88.69 90 PHE A O 1
ATOM 695 N N . MET A 1 91 ? 3.303 -2.404 -7.613 1.00 88.31 91 MET A N 1
ATOM 696 C CA . MET A 1 91 ? 2.929 -1.303 -6.717 1.00 88.31 91 MET A CA 1
ATOM 697 C C . MET A 1 91 ? 4.117 -0.478 -6.220 1.00 88.31 91 MET A C 1
ATOM 699 O O . MET A 1 91 ? 3.983 0.731 -6.037 1.00 88.31 91 MET A O 1
ATOM 703 N N . LEU A 1 92 ? 5.250 -1.125 -5.937 1.00 87.56 92 LEU A N 1
ATOM 704 C CA . LEU A 1 92 ? 6.365 -0.515 -5.205 1.00 87.56 92 LEU A CA 1
ATOM 705 C C . LEU A 1 92 ? 7.583 -0.224 -6.086 1.00 87.56 92 LEU A C 1
ATOM 707 O O . LEU A 1 92 ? 8.407 0.616 -5.715 1.00 87.56 92 LEU A O 1
ATOM 711 N N . HIS A 1 93 ? 7.699 -0.905 -7.230 1.00 81.69 93 HIS A N 1
ATOM 712 C CA . HIS A 1 93 ? 8.897 -0.923 -8.071 1.00 81.69 93 HIS A CA 1
ATOM 713 C C . HIS A 1 93 ? 8.621 -0.612 -9.553 1.00 81.69 93 HIS A C 1
ATOM 715 O O . HIS A 1 93 ? 9.407 -0.966 -10.425 1.00 81.69 93 HIS A O 1
ATOM 721 N N . ASP A 1 94 ? 7.540 0.109 -9.862 1.00 82.88 94 ASP A N 1
ATOM 722 C CA . ASP A 1 94 ? 7.276 0.611 -11.217 1.00 82.88 94 ASP A CA 1
ATOM 723 C C . ASP A 1 94 ? 7.539 2.123 -11.320 1.00 82.88 94 ASP A C 1
ATOM 725 O O . ASP A 1 94 ? 7.126 2.913 -10.469 1.00 82.88 94 ASP A O 1
ATOM 729 N N . VAL A 1 95 ? 8.182 2.535 -12.416 1.00 78.81 95 VAL A N 1
ATOM 730 C CA . VAL A 1 95 ? 8.426 3.939 -12.790 1.00 78.81 95 VAL A CA 1
ATOM 731 C C . VAL A 1 95 ? 7.116 4.708 -12.910 1.00 78.81 95 VAL A C 1
ATOM 733 O O . VAL A 1 95 ? 7.054 5.883 -12.557 1.00 78.81 95 VAL A O 1
ATOM 736 N N . GLN A 1 96 ? 6.059 4.063 -13.406 1.00 77.56 96 GLN A N 1
ATOM 737 C CA . GLN A 1 96 ? 4.764 4.726 -13.573 1.00 77.56 96 GLN A CA 1
ATOM 738 C C . GLN A 1 96 ? 4.071 5.003 -12.230 1.00 77.56 96 GLN A C 1
ATOM 740 O O . GLN A 1 96 ? 3.308 5.963 -12.118 1.00 77.56 96 GLN A O 1
ATOM 745 N N . ASN A 1 97 ? 4.367 4.210 -11.196 1.00 80.69 97 ASN A N 1
ATOM 746 C CA . ASN A 1 97 ? 3.699 4.289 -9.898 1.00 80.69 97 ASN A CA 1
ATOM 747 C C . ASN A 1 97 ? 4.407 5.210 -8.887 1.00 80.69 97 ASN A C 1
ATOM 749 O O . ASN A 1 97 ? 3.964 5.314 -7.743 1.00 80.69 97 ASN A O 1
ATOM 753 N N . GLU A 1 98 ? 5.419 5.987 -9.294 1.00 82.44 98 GLU A N 1
ATOM 754 C CA . GLU A 1 98 ? 6.002 7.033 -8.431 1.00 82.44 98 GLU A CA 1
ATOM 755 C C . GLU A 1 98 ? 4.949 8.056 -7.971 1.00 82.44 98 GLU A C 1
ATOM 757 O O . GLU A 1 98 ? 4.951 8.490 -6.817 1.00 82.44 98 GLU A O 1
ATOM 762 N N . ALA A 1 99 ? 3.980 8.380 -8.834 1.00 85.62 99 ALA A N 1
ATOM 763 C CA . ALA A 1 99 ? 2.870 9.259 -8.477 1.00 85.62 99 ALA A CA 1
ATOM 764 C C . ALA A 1 99 ? 2.007 8.686 -7.338 1.00 85.62 99 ALA A C 1
ATOM 766 O O . ALA A 1 99 ? 1.493 9.445 -6.517 1.00 85.62 99 ALA A O 1
ATOM 767 N N . PHE A 1 100 ? 1.857 7.360 -7.252 1.00 88.38 100 PHE A N 1
ATOM 768 C CA . PHE A 1 100 ? 1.105 6.712 -6.177 1.00 88.38 100 PHE A CA 1
ATOM 769 C C . PHE A 1 100 ? 1.806 6.877 -4.822 1.00 88.38 100 PHE A C 1
ATOM 771 O O . PHE A 1 100 ? 1.154 7.216 -3.831 1.00 88.38 100 PHE A O 1
ATOM 778 N N . ALA A 1 101 ? 3.134 6.731 -4.787 1.00 89.19 101 ALA A N 1
ATOM 779 C CA . ALA A 1 101 ? 3.931 6.967 -3.584 1.00 89.19 101 ALA A CA 1
ATOM 780 C C . ALA A 1 101 ? 3.751 8.400 -3.050 1.00 89.19 101 ALA A C 1
ATOM 782 O O . ALA A 1 101 ? 3.532 8.598 -1.852 1.00 89.19 101 ALA A O 1
ATOM 783 N N . GLU A 1 102 ? 3.760 9.395 -3.942 1.00 89.94 102 GLU A N 1
ATOM 784 C CA . GLU A 1 102 ? 3.505 10.796 -3.583 1.00 89.94 102 GLU A CA 1
ATOM 785 C C . GLU A 1 102 ? 2.115 10.997 -2.983 1.00 89.94 102 GLU A C 1
ATOM 787 O O . GLU A 1 102 ? 1.977 11.624 -1.931 1.00 89.94 102 GLU A O 1
ATOM 792 N N . GLN A 1 103 ? 1.081 10.416 -3.604 1.00 92.50 103 GLN A N 1
ATOM 793 C CA . GLN A 1 103 ? -0.285 10.507 -3.086 1.00 92.50 103 GLN A CA 1
ATOM 794 C C . GLN A 1 103 ? -0.395 9.932 -1.671 1.00 92.50 103 GLN A C 1
ATOM 796 O O . GLN A 1 103 ? -1.065 10.524 -0.825 1.00 92.50 103 GLN A O 1
ATOM 801 N N . LEU A 1 104 ? 0.275 8.813 -1.375 1.00 93.06 104 LEU A N 1
ATOM 802 C CA . LEU A 1 104 ? 0.255 8.223 -0.034 1.00 93.06 104 LEU A CA 1
ATOM 803 C C . LEU A 1 104 ? 0.979 9.088 1.002 1.00 93.06 104 LEU A C 1
ATOM 805 O O . LEU A 1 104 ? 0.475 9.264 2.116 1.00 93.06 104 LEU A O 1
ATOM 809 N N . ARG A 1 105 ? 2.143 9.645 0.653 1.00 91.44 105 ARG A N 1
ATOM 810 C CA . ARG A 1 105 ? 2.915 10.512 1.557 1.00 91.44 105 ARG A CA 1
ATOM 811 C C . ARG A 1 105 ? 2.174 11.808 1.851 1.00 91.44 105 ARG A C 1
ATOM 813 O O . ARG A 1 105 ? 2.077 12.203 3.011 1.00 91.44 105 ARG A O 1
ATOM 820 N N . GLU A 1 106 ? 1.595 12.417 0.826 1.00 94.81 106 GLU A N 1
ATOM 821 C CA . GLU A 1 106 ? 0.789 13.624 0.962 1.00 94.81 106 GLU A CA 1
ATOM 822 C C . GLU A 1 106 ? -0.495 13.354 1.750 1.00 94.81 106 GLU A C 1
ATOM 824 O O . GLU A 1 106 ? -0.831 14.101 2.667 1.00 94.81 106 GLU A O 1
ATOM 829 N N . ARG A 1 107 ? -1.181 12.234 1.482 1.00 94.44 107 ARG A N 1
ATOM 830 C CA . ARG A 1 107 ? -2.360 11.829 2.257 1.00 94.44 107 ARG A CA 1
ATOM 831 C C . ARG A 1 107 ? -2.019 11.618 3.727 1.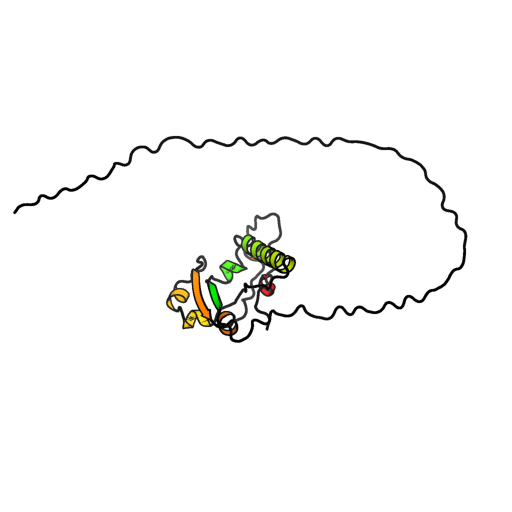00 94.44 107 ARG A C 1
ATOM 833 O O . ARG A 1 107 ? -2.783 12.036 4.590 1.00 94.44 107 ARG A O 1
ATOM 840 N N . ARG A 1 108 ? -0.877 11.000 4.029 1.00 94.12 108 ARG A N 1
ATOM 841 C CA . ARG A 1 108 ? -0.397 10.868 5.406 1.00 94.12 108 ARG A CA 1
ATOM 842 C C . ARG A 1 108 ? -0.110 12.228 6.036 1.00 94.12 108 ARG A C 1
ATOM 844 O O . ARG A 1 108 ? -0.553 12.457 7.155 1.00 94.12 108 ARG A O 1
ATOM 851 N N . ARG A 1 109 ? 0.599 13.121 5.335 1.00 95.31 109 ARG A N 1
ATOM 852 C CA . ARG A 1 109 ? 0.866 14.490 5.809 1.00 95.31 109 ARG A CA 1
ATOM 853 C C . ARG A 1 109 ? -0.439 15.206 6.155 1.00 95.31 109 ARG A C 1
ATOM 855 O O . ARG A 1 109 ? -0.566 15.737 7.250 1.00 95.31 109 ARG A O 1
ATOM 862 N N . LEU A 1 110 ? -1.426 15.129 5.265 1.00 95.31 110 LEU A N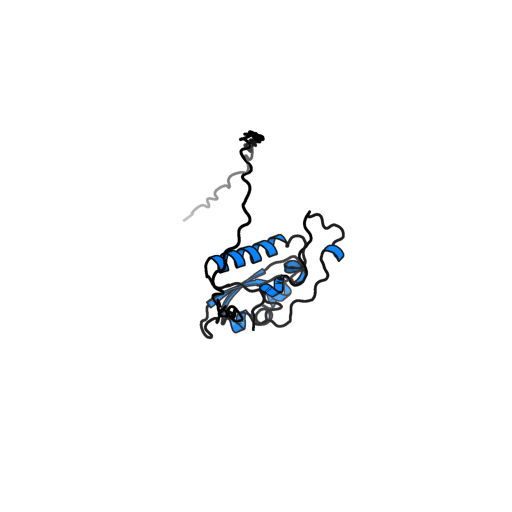 1
ATOM 863 C CA . LEU A 1 110 ? -2.752 15.710 5.451 1.00 95.31 110 LEU A CA 1
ATOM 864 C C . LEU A 1 110 ? -3.475 15.162 6.691 1.00 95.31 110 LEU A C 1
ATOM 866 O O . LEU A 1 110 ? -4.162 15.919 7.369 1.00 95.31 110 LEU A O 1
ATOM 870 N N . LEU A 1 111 ? -3.362 13.860 6.974 1.00 94.44 111 LEU A N 1
ATOM 871 C CA . LEU A 1 111 ? -3.974 13.254 8.163 1.00 94.44 111 LEU A CA 1
ATOM 872 C C . LEU A 1 111 ? -3.299 13.729 9.450 1.00 94.44 111 LEU A C 1
ATOM 874 O O . LEU A 1 111 ? -3.995 14.105 10.386 1.00 94.44 111 LEU A O 1
ATOM 878 N N . LEU A 1 112 ? -1.967 13.799 9.458 1.00 92.62 112 LEU A N 1
ATOM 879 C CA . LEU A 1 112 ? -1.202 14.309 10.597 1.00 92.62 112 LEU A CA 1
ATOM 880 C C . LEU A 1 112 ? -1.478 15.794 10.859 1.00 92.62 112 LEU A C 1
ATOM 882 O O . LEU A 1 112 ? -1.573 16.203 12.005 1.00 92.62 112 LEU A O 1
ATOM 886 N N . GLU A 1 113 ? -1.660 16.599 9.811 1.00 95.19 113 GLU A N 1
ATOM 887 C CA . GLU A 1 113 ? -2.038 18.015 9.941 1.00 95.19 113 GLU A CA 1
ATOM 888 C C . GLU A 1 113 ? -3.471 18.221 10.436 1.00 95.19 113 GLU A C 1
ATOM 890 O O . GLU A 1 113 ? -3.800 19.283 10.958 1.00 95.19 113 GLU A O 1
ATOM 895 N N . ARG A 1 114 ? -4.333 17.221 10.244 1.00 95.81 114 ARG A N 1
ATOM 896 C CA . ARG A 1 114 ? -5.722 17.213 10.714 1.00 95.81 114 ARG A CA 1
ATOM 897 C C . ARG A 1 114 ? -5.887 16.498 12.055 1.00 95.81 114 ARG A C 1
ATOM 899 O O . ARG A 1 114 ? -7.028 16.237 12.430 1.00 95.81 114 ARG A O 1
ATOM 906 N N . ASP A 1 115 ? -4.788 16.121 12.715 1.00 92.19 115 ASP A N 1
ATOM 907 C CA . ASP A 1 115 ? -4.774 15.313 13.942 1.00 92.19 115 ASP A CA 1
ATOM 908 C C . ASP A 1 115 ? -5.673 14.063 13.840 1.00 92.19 115 ASP A C 1
ATOM 910 O O . ASP A 1 115 ? -6.351 13.666 14.786 1.00 92.19 115 ASP A O 1
ATOM 914 N N . THR A 1 116 ? -5.738 13.469 12.644 1.00 93.75 116 THR A N 1
ATOM 915 C CA . THR A 1 116 ? -6.535 12.275 12.354 1.00 93.75 116 THR A CA 1
ATOM 916 C C . THR A 1 116 ? -5.621 11.065 12.234 1.00 93.75 116 THR A C 1
ATOM 918 O O . THR A 1 116 ? -4.584 11.123 11.569 1.00 93.75 116 THR A O 1
ATOM 921 N N . ASP A 1 117 ? -6.040 9.943 12.812 1.00 90.25 117 ASP A N 1
ATOM 922 C CA . ASP A 1 117 ? -5.272 8.703 12.757 1.00 90.25 117 ASP A CA 1
ATOM 923 C C . ASP A 1 117 ? -5.155 8.150 11.330 1.00 90.25 117 ASP A C 1
ATOM 925 O O . ASP A 1 117 ? -6.071 8.236 10.500 1.00 90.25 117 ASP A O 1
ATOM 929 N N . VAL A 1 118 ? -4.000 7.547 11.038 1.00 90.19 118 VAL A N 1
ATOM 930 C CA . VAL A 1 118 ? -3.745 6.902 9.748 1.00 90.19 118 VAL A CA 1
ATOM 931 C C . VAL A 1 118 ? -4.580 5.629 9.655 1.00 90.19 118 VAL A C 1
ATOM 933 O O . VAL A 1 118 ? -4.399 4.693 10.423 1.00 90.19 118 VAL A O 1
ATOM 936 N N . ASN A 1 119 ? -5.490 5.601 8.683 1.00 91.88 119 ASN A N 1
ATOM 937 C CA . ASN A 1 119 ? -6.467 4.528 8.488 1.00 91.88 119 ASN A CA 1
ATOM 938 C C . ASN A 1 119 ? -6.193 3.653 7.255 1.00 91.88 119 ASN A C 1
ATOM 940 O O . ASN A 1 119 ? -7.079 2.938 6.792 1.00 91.88 119 ASN A O 1
ATOM 944 N N . PHE A 1 120 ? -4.992 3.734 6.689 1.00 93.00 120 PHE A N 1
ATOM 945 C CA . PHE A 1 120 ? -4.580 2.930 5.545 1.00 93.00 120 PHE A CA 1
ATOM 946 C C . PHE A 1 120 ? -3.163 2.414 5.762 1.00 93.00 120 PHE A C 1
ATOM 948 O O . PHE A 1 120 ? -2.301 3.130 6.275 1.00 93.00 120 PHE A O 1
ATOM 955 N N . PHE A 1 121 ? -2.934 1.177 5.337 1.00 92.81 121 PHE A N 1
ATOM 956 C CA . PHE A 1 121 ? -1.699 0.446 5.580 1.00 92.81 121 PHE A CA 1
ATOM 957 C C . PHE A 1 121 ? -1.301 -0.320 4.322 1.00 92.81 121 PHE A C 1
ATOM 959 O O . PHE A 1 121 ? -2.162 -0.734 3.541 1.00 92.81 121 PHE A O 1
ATOM 966 N N . LEU A 1 122 ? 0.004 -0.488 4.122 1.00 92.81 122 LEU A N 1
ATOM 967 C CA . LEU A 1 122 ? 0.546 -1.425 3.145 1.00 92.81 122 LEU A CA 1
ATOM 968 C C . LEU A 1 122 ? 0.821 -2.737 3.876 1.00 92.81 122 LEU A C 1
ATOM 970 O O . LEU A 1 122 ? 1.577 -2.759 4.842 1.00 92.81 122 LEU A O 1
ATOM 974 N N . VAL A 1 123 ? 0.179 -3.812 3.422 1.00 92.25 123 VAL A N 1
ATOM 975 C CA . VAL A 1 123 ? 0.330 -5.156 3.987 1.00 92.25 123 VAL A CA 1
ATOM 976 C C . VAL A 1 123 ? 0.922 -6.046 2.906 1.00 92.25 123 VAL A C 1
ATOM 978 O O . VAL A 1 123 ? 0.319 -6.228 1.846 1.00 92.25 123 VAL A O 1
ATOM 981 N N . SER A 1 124 ? 2.118 -6.569 3.156 1.00 90.62 124 SER A N 1
ATOM 982 C CA . SER A 1 124 ? 2.748 -7.570 2.303 1.00 90.62 124 SER A CA 1
ATOM 983 C C . SER A 1 124 ? 2.107 -8.931 2.539 1.00 90.62 124 SER A C 1
ATOM 985 O O . SER A 1 124 ? 1.976 -9.365 3.681 1.00 90.62 124 SER A O 1
ATOM 987 N N . GLU A 1 125 ? 1.697 -9.577 1.444 1.00 89.12 125 GLU A N 1
ATOM 988 C CA . GLU A 1 125 ? 1.127 -10.933 1.432 1.00 89.12 125 GLU A CA 1
ATOM 989 C C . GLU A 1 125 ? 0.107 -11.165 2.567 1.00 89.12 125 GLU A C 1
ATOM 991 O O . GLU A 1 125 ? 0.403 -11.854 3.544 1.00 89.12 125 GLU A O 1
ATOM 996 N N . PRO A 1 126 ? -1.088 -10.551 2.491 1.00 91.31 126 PRO A N 1
ATOM 997 C CA . PRO A 1 126 ? -2.080 -10.666 3.554 1.00 91.31 126 PRO A CA 1
ATOM 998 C C . PRO A 1 126 ? -2.602 -12.102 3.703 1.00 91.31 126 PRO A C 1
ATOM 1000 O O . PRO A 1 126 ? -3.079 -12.693 2.734 1.00 91.31 126 PRO A O 1
ATOM 1003 N N . ALA A 1 127 ? -2.607 -12.626 4.934 1.00 89.81 127 ALA A N 1
ATOM 1004 C CA . ALA A 1 127 ? -3.014 -14.009 5.223 1.00 89.81 127 ALA A CA 1
ATOM 1005 C C . ALA A 1 127 ? -4.457 -14.329 4.792 1.00 89.81 127 ALA A C 1
ATOM 1007 O O . ALA A 1 127 ? -4.756 -15.411 4.290 1.00 89.81 127 ALA A O 1
ATOM 1008 N N . TRP A 1 128 ? -5.356 -13.352 4.930 1.00 91.62 128 TRP A N 1
ATOM 1009 C CA . TRP A 1 128 ? -6.773 -13.509 4.607 1.00 91.62 128 TRP A CA 1
ATOM 1010 C C . TRP A 1 128 ? -7.053 -13.661 3.103 1.00 91.62 128 TRP A C 1
ATOM 1012 O O . TRP A 1 128 ? -8.166 -14.043 2.734 1.00 91.62 128 TRP A O 1
ATOM 1022 N N . LEU A 1 129 ? -6.095 -13.348 2.221 1.00 91.44 129 LEU A N 1
ATOM 1023 C CA . LEU A 1 129 ? -6.308 -13.394 0.773 1.00 91.44 129 LEU A CA 1
ATOM 1024 C C . LEU A 1 129 ? -6.518 -14.825 0.275 1.00 91.44 129 LEU A C 1
ATOM 1026 O O . LEU A 1 129 ? -7.463 -15.073 -0.477 1.00 91.44 129 LEU A O 1
ATOM 1030 N N . ASP A 1 130 ? -5.683 -15.754 0.730 1.00 89.56 130 ASP A N 1
ATOM 1031 C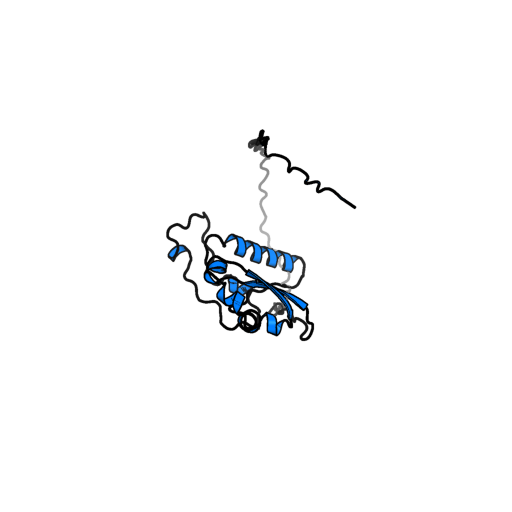 CA . ASP A 1 130 ? -5.752 -17.155 0.313 1.00 89.56 130 ASP A CA 1
ATOM 1032 C C . ASP A 1 130 ? -6.905 -17.900 0.994 1.00 89.56 130 ASP A C 1
ATOM 1034 O O . ASP A 1 130 ? -7.545 -18.750 0.373 1.00 89.56 130 ASP A O 1
ATOM 1038 N N . GLU A 1 131 ? -7.222 -17.539 2.241 1.00 91.31 131 GLU A N 1
ATOM 1039 C CA . GLU A 1 131 ? -8.324 -18.136 3.002 1.00 91.31 131 GLU A CA 1
ATOM 1040 C C . GLU A 1 131 ? -9.696 -17.740 2.441 1.00 91.31 131 GLU A C 1
ATOM 1042 O O . GLU A 1 131 ? -10.580 -18.586 2.297 1.00 91.31 131 GLU A O 1
ATOM 1047 N N . LYS A 1 132 ? -9.889 -16.454 2.112 1.00 89.44 132 LYS A N 1
ATOM 1048 C CA . LYS A 1 132 ? -11.197 -15.926 1.687 1.00 89.44 132 LYS A CA 1
ATOM 1049 C C . LYS A 1 132 ? -11.378 -15.915 0.172 1.00 89.44 132 LYS A C 1
ATOM 1051 O O . LYS A 1 132 ? -12.499 -16.092 -0.303 1.00 89.44 132 LYS A O 1
ATOM 1056 N N . PHE A 1 133 ? -10.310 -15.690 -0.598 1.00 91.06 133 PHE A N 1
ATOM 1057 C CA . PHE A 1 133 ? -10.408 -15.433 -2.039 1.00 91.06 133 PHE A CA 1
ATOM 1058 C C . PHE A 1 133 ? -9.341 -16.166 -2.878 1.00 91.06 133 PHE A C 1
ATOM 1060 O O . PHE A 1 133 ? -8.608 -15.524 -3.643 1.00 91.06 133 PHE A O 1
ATOM 1067 N N . PRO A 1 134 ? -9.308 -17.512 -2.863 1.00 90.00 134 PRO A N 1
ATOM 1068 C CA . PRO A 1 134 ? -8.327 -18.285 -3.631 1.00 90.00 134 PRO A CA 1
ATOM 1069 C C . PRO A 1 134 ? -8.429 -18.056 -5.151 1.00 90.00 134 PRO A C 1
ATOM 1071 O O . PRO A 1 134 ? -7.430 -18.113 -5.870 1.00 90.00 134 PRO A O 1
ATOM 1074 N N . ASP A 1 135 ? -9.622 -17.752 -5.669 1.00 90.31 135 ASP A N 1
ATOM 1075 C CA . ASP A 1 135 ? -9.819 -17.460 -7.095 1.00 90.31 135 ASP A CA 1
ATOM 1076 C C . ASP A 1 135 ? -9.239 -16.099 -7.499 1.00 90.31 135 ASP A C 1
ATOM 1078 O O . ASP A 1 135 ? -8.742 -15.930 -8.615 1.00 90.31 135 ASP A O 1
ATOM 1082 N N . LYS A 1 136 ? -9.271 -15.121 -6.585 1.00 87.38 136 LYS A N 1
ATOM 1083 C CA . LYS A 1 136 ? -8.714 -13.783 -6.817 1.00 87.38 136 LYS A CA 1
ATOM 1084 C C . LYS A 1 136 ? -7.195 -13.803 -6.744 1.00 87.38 136 LYS A C 1
ATOM 1086 O O . LYS A 1 136 ? -6.565 -13.171 -7.589 1.00 87.38 136 LYS A O 1
ATOM 1091 N N . ALA A 1 137 ? -6.628 -14.582 -5.823 1.00 85.75 137 ALA A N 1
ATOM 1092 C CA . ALA A 1 137 ? -5.187 -14.804 -5.738 1.00 85.75 137 ALA A CA 1
ATOM 1093 C C . ALA A 1 137 ? -4.623 -15.344 -7.066 1.00 85.75 137 ALA A C 1
ATOM 1095 O O . ALA A 1 137 ? -3.676 -14.788 -7.616 1.00 85.75 137 ALA A O 1
ATOM 1096 N N . LYS A 1 138 ? -5.283 -16.341 -7.674 1.00 86.44 138 LYS A N 1
ATOM 1097 C CA . LYS A 1 138 ? -4.883 -16.904 -8.982 1.00 86.44 138 LYS A CA 1
ATOM 1098 C C . LYS A 1 138 ? -5.028 -15.928 -10.152 1.00 86.44 138 LYS A C 1
ATOM 1100 O O . LYS A 1 138 ? -4.358 -16.080 -11.172 1.00 86.44 138 LYS A O 1
ATOM 1105 N N . GLN A 1 139 ? -5.931 -14.953 -10.045 1.00 86.00 139 GLN A N 1
ATOM 1106 C CA . GLN A 1 139 ? -6.160 -13.954 -11.090 1.00 86.00 139 GLN A CA 1
ATOM 1107 C C . GLN A 1 139 ? -5.118 -12.822 -11.063 1.00 86.00 139 GLN A C 1
ATOM 1109 O O . GLN A 1 139 ? -5.036 -12.047 -12.026 1.00 86.00 139 GLN A O 1
ATOM 1114 N N . LEU A 1 140 ? -4.329 -12.718 -9.990 1.00 84.94 140 LEU A N 1
ATOM 1115 C CA . LEU A 1 140 ? -3.324 -11.681 -9.832 1.00 84.94 140 LEU A CA 1
ATOM 1116 C C . LEU A 1 140 ? -2.221 -11.859 -10.886 1.00 84.94 140 LEU A C 1
ATOM 1118 O O . LEU A 1 140 ? -1.457 -12.819 -10.885 1.00 84.94 140 LEU A O 1
ATOM 1122 N N . ARG A 1 141 ? -2.175 -10.921 -11.831 1.00 82.31 141 ARG A N 1
ATOM 1123 C CA . ARG A 1 141 ? -1.085 -10.762 -12.801 1.00 82.31 141 ARG A CA 1
ATOM 1124 C C . ARG A 1 141 ? -0.281 -9.526 -12.419 1.00 82.31 141 ARG A C 1
ATOM 1126 O O . ARG A 1 141 ? -0.808 -8.674 -11.710 1.00 82.31 141 ARG A O 1
ATOM 1133 N N . LEU A 1 142 ? 0.940 -9.411 -12.944 1.00 77.19 142 LEU A N 1
ATOM 1134 C CA . LEU A 1 142 ? 1.831 -8.278 -12.668 1.00 77.19 142 LEU A CA 1
ATOM 1135 C C . LEU A 1 142 ? 1.127 -6.930 -12.890 1.00 77.19 142 LEU A C 1
ATOM 1137 O O . LEU A 1 142 ? 1.135 -6.098 -11.998 1.00 77.19 142 LEU A O 1
ATOM 1141 N N . ASP A 1 143 ? 0.390 -6.774 -13.990 1.00 76.94 143 ASP A N 1
ATOM 1142 C CA . ASP A 1 143 ? -0.179 -5.471 -14.375 1.00 76.94 143 ASP A CA 1
ATOM 1143 C C . ASP A 1 143 ? -1.602 -5.215 -13.845 1.00 76.94 143 ASP A C 1
ATOM 1145 O O . ASP A 1 143 ? -2.301 -4.322 -14.332 1.00 76.94 143 ASP A O 1
ATOM 1149 N N . ARG A 1 144 ? -2.115 -6.055 -12.935 1.00 86.88 144 ARG A N 1
ATOM 1150 C CA . ARG A 1 144 ? -3.523 -5.994 -12.513 1.00 86.88 144 ARG A CA 1
ATOM 1151 C C . ARG A 1 144 ? -3.677 -5.645 -11.046 1.00 86.88 144 ARG A C 1
ATOM 1153 O O . ARG A 1 144 ? -3.036 -6.216 -10.172 1.00 86.88 144 ARG A O 1
ATOM 1160 N N . VAL A 1 145 ? -4.647 -4.770 -10.811 1.00 90.56 145 VAL A N 1
ATOM 1161 C CA . VAL A 1 145 ? -5.097 -4.353 -9.489 1.00 90.56 145 VAL A CA 1
ATOM 1162 C C . VAL A 1 145 ? -6.510 -4.884 -9.267 1.00 90.56 145 VAL A C 1
ATOM 1164 O O . VAL A 1 145 ? -7.387 -4.714 -10.116 1.00 90.56 145 VAL A O 1
ATOM 1167 N N . LEU A 1 146 ? -6.737 -5.538 -8.131 1.00 91.88 146 LEU A N 1
ATOM 1168 C CA . LEU A 1 146 ? -8.026 -6.093 -7.735 1.00 91.88 146 LEU A CA 1
ATOM 1169 C C . LEU A 1 146 ? -8.551 -5.347 -6.511 1.00 91.88 146 LEU A C 1
ATOM 1171 O O . LEU A 1 146 ? -7.901 -5.305 -5.471 1.00 91.88 146 LEU A O 1
ATOM 1175 N N . LYS A 1 147 ? -9.756 -4.786 -6.617 1.00 93.06 147 LYS A N 1
ATOM 1176 C CA . LYS A 1 147 ? -10.484 -4.268 -5.45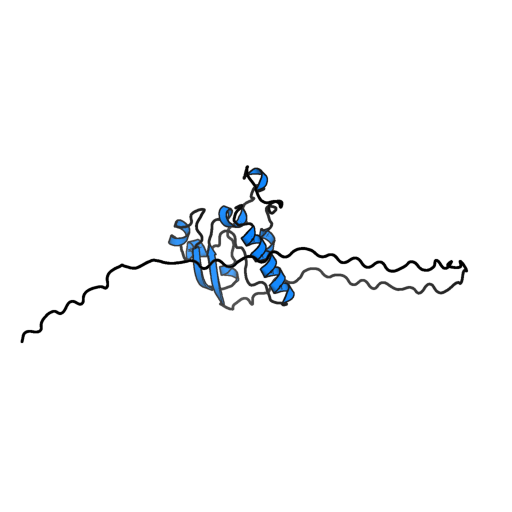7 1.00 93.06 147 LYS A CA 1
ATOM 1177 C C . LYS A 1 147 ? -11.239 -5.421 -4.794 1.00 93.06 147 LYS A C 1
ATOM 1179 O O . LYS A 1 147 ? -11.995 -6.118 -5.471 1.00 93.06 147 LYS A O 1
ATOM 1184 N N . LEU A 1 148 ? -11.047 -5.592 -3.492 1.00 92.19 148 LEU A N 1
ATOM 1185 C CA . LEU A 1 148 ? -11.730 -6.572 -2.655 1.00 92.19 148 LEU A CA 1
ATOM 1186 C C . LEU A 1 148 ? -12.407 -5.870 -1.478 1.00 92.19 148 LEU A C 1
ATOM 1188 O O . LEU A 1 148 ? -11.915 -4.875 -0.944 1.00 92.19 148 LEU A O 1
ATOM 1192 N N . GLU A 1 149 ? -13.549 -6.405 -1.075 1.00 91.81 149 GLU A N 1
ATOM 1193 C CA . GLU A 1 149 ? -14.289 -5.952 0.097 1.00 91.81 149 GLU A CA 1
ATOM 1194 C C . GLU A 1 149 ? -14.175 -7.067 1.133 1.00 91.81 149 GLU A C 1
ATOM 1196 O O . GLU A 1 149 ? -14.674 -8.170 0.919 1.00 91.81 149 GLU A O 1
ATOM 1201 N N . LEU A 1 150 ? -13.436 -6.808 2.214 1.00 88.56 150 LEU A N 1
ATOM 1202 C CA . LEU A 1 150 ? -13.201 -7.791 3.276 1.00 88.56 150 LEU A CA 1
ATOM 1203 C C . LEU A 1 150 ? -14.401 -7.864 4.235 1.00 88.56 150 LEU A C 1
ATOM 1205 O O . LEU A 1 150 ? -14.586 -8.869 4.919 1.00 88.56 150 LEU A O 1
ATOM 1209 N N . GLY A 1 151 ? -15.227 -6.812 4.248 1.00 88.00 151 GLY A N 1
ATOM 1210 C CA . GLY A 1 151 ? -16.379 -6.682 5.131 1.00 88.00 151 GLY A CA 1
ATOM 1211 C C . GLY A 1 151 ? -15.947 -6.432 6.572 1.00 88.00 151 GLY A C 1
ATOM 1212 O O . GLY A 1 151 ? -14.964 -5.731 6.819 1.00 88.00 151 GLY A O 1
ATOM 1213 N N . GLU A 1 152 ? -16.692 -7.005 7.512 1.00 90.19 152 GLU A N 1
ATOM 1214 C CA . GLU A 1 152 ? -16.453 -6.889 8.948 1.00 90.19 152 GLU A CA 1
ATOM 1215 C C . GLU A 1 152 ? -15.307 -7.806 9.401 1.00 90.19 152 GLU A C 1
ATOM 1217 O O . GLU A 1 152 ? -15.500 -9.004 9.612 1.00 90.19 152 GLU A O 1
ATOM 1222 N N . ALA A 1 153 ? -14.117 -7.236 9.586 1.00 86.88 153 ALA A N 1
ATOM 1223 C CA . ALA A 1 153 ? -12.939 -7.947 10.089 1.00 86.88 153 ALA A CA 1
ATOM 1224 C C . ALA A 1 153 ? -12.348 -7.242 11.313 1.00 86.88 153 ALA A C 1
ATOM 1226 O O . ALA A 1 153 ? -12.534 -6.033 11.508 1.00 86.88 153 ALA A O 1
ATOM 1227 N N . THR A 1 154 ? -11.638 -8.001 12.150 1.00 90.25 154 THR A N 1
ATOM 1228 C CA . THR A 1 154 ? -10.816 -7.394 13.197 1.00 90.25 154 THR A CA 1
ATOM 1229 C C . THR A 1 154 ? -9.581 -6.745 12.558 1.00 90.25 154 THR A C 1
ATOM 1231 O O . THR A 1 154 ? -9.096 -7.222 11.528 1.00 90.25 154 THR A O 1
ATOM 1234 N N . PRO A 1 155 ? -9.053 -5.657 13.144 1.00 87.44 155 PRO A N 1
ATOM 1235 C CA . PRO A 1 155 ? -7.862 -4.985 12.620 1.00 87.44 155 PRO A CA 1
ATOM 1236 C C . PRO A 1 155 ? -6.657 -5.926 12.526 1.00 87.44 155 PRO A C 1
ATOM 1238 O O . PRO A 1 155 ? -5.928 -5.901 11.543 1.00 87.44 155 PRO A O 1
ATOM 1241 N N . GLU A 1 156 ? -6.495 -6.797 13.522 1.00 88.12 15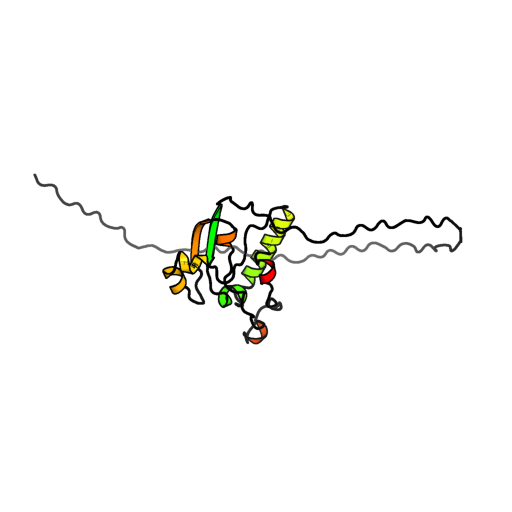6 GLU A N 1
ATOM 1242 C CA . GLU A 1 156 ? -5.406 -7.774 13.596 1.00 88.12 156 GLU A CA 1
ATOM 1243 C C . GLU A 1 156 ? -5.476 -8.803 12.463 1.00 88.12 156 GLU A C 1
ATOM 1245 O O . GLU A 1 156 ? -4.462 -9.113 11.849 1.00 88.12 156 GLU A O 1
ATOM 1250 N N . GLU A 1 157 ? -6.673 -9.303 12.141 1.00 87.88 157 GLU A N 1
ATOM 1251 C CA . GLU A 1 157 ? -6.862 -10.239 11.029 1.00 87.88 157 GLU A CA 1
ATOM 1252 C C . GLU A 1 157 ? -6.626 -9.545 9.683 1.00 87.88 157 GLU A C 1
ATOM 1254 O O . GLU A 1 157 ? -5.974 -10.103 8.804 1.00 87.88 157 GLU A O 1
ATOM 1259 N N . ALA A 1 158 ? -7.115 -8.309 9.528 1.00 88.19 158 ALA A N 1
ATOM 1260 C CA . ALA A 1 158 ? -6.993 -7.546 8.288 1.00 88.19 158 ALA A CA 1
ATOM 1261 C C . ALA A 1 158 ? -5.543 -7.135 7.972 1.00 88.19 158 ALA A C 1
ATOM 1263 O O . ALA A 1 158 ? -5.165 -7.076 6.799 1.00 88.19 158 ALA A O 1
ATOM 1264 N N . LEU A 1 159 ? -4.743 -6.852 9.005 1.00 90.12 159 LEU A N 1
ATOM 1265 C CA . LEU A 1 159 ? -3.377 -6.330 8.886 1.00 90.12 159 LEU A CA 1
ATOM 1266 C C . LEU A 1 159 ? -2.287 -7.405 8.993 1.00 90.12 159 LEU A C 1
ATOM 1268 O O . LEU A 1 159 ? -1.108 -7.077 8.887 1.00 90.12 159 LEU A O 1
ATOM 1272 N N . LYS A 1 160 ? -2.657 -8.676 9.177 1.00 90.12 160 LYS A N 1
ATOM 1273 C CA . LYS A 1 160 ? -1.704 -9.781 9.312 1.00 90.12 160 LYS A CA 1
ATOM 1274 C C . LYS A 1 160 ? -0.934 -10.024 8.009 1.00 90.12 160 LYS A C 1
ATOM 1276 O O . LYS A 1 160 ? -1.493 -10.553 7.043 1.00 90.12 160 LYS A O 1
ATOM 1281 N N . SER A 1 161 ? 0.348 -9.668 8.006 1.00 88.12 161 SER A N 1
ATOM 1282 C CA . SER A 1 161 ? 1.296 -9.995 6.940 1.00 88.12 161 SER A CA 1
ATOM 1283 C C . SER A 1 161 ? 1.834 -11.420 7.105 1.00 88.12 161 SER A C 1
ATOM 1285 O O . SER A 1 161 ? 2.059 -11.890 8.221 1.00 88.12 161 SER A O 1
ATOM 1287 N N . LEU A 1 162 ? 2.020 -12.131 5.990 1.00 86.81 162 LEU A N 1
ATOM 1288 C CA . LEU A 1 162 ? 2.665 -13.451 5.980 1.00 86.81 162 LEU A CA 1
ATOM 1289 C C . LEU A 1 162 ? 4.182 -13.350 5.814 1.00 86.81 162 LEU A C 1
ATOM 1291 O O . LEU A 1 162 ? 4.928 -14.101 6.441 1.00 86.81 162 LEU A O 1
ATOM 1295 N N . ALA A 1 163 ? 4.630 -12.424 4.970 1.00 85.06 163 ALA A N 1
ATOM 1296 C CA . ALA A 1 163 ? 6.033 -12.220 4.647 1.00 85.06 163 ALA A CA 1
ATOM 1297 C C . ALA A 1 163 ? 6.361 -10.722 4.619 1.00 85.06 163 ALA A C 1
ATOM 1299 O O . ALA A 1 163 ? 5.474 -9.910 4.338 1.00 85.06 163 ALA A O 1
ATOM 1300 N N . PRO A 1 164 ? 7.616 -10.327 4.893 1.00 85.00 164 PRO A N 1
ATOM 1301 C CA . PRO A 1 164 ? 8.059 -8.954 4.683 1.00 85.00 164 PRO A CA 1
ATOM 1302 C C . PRO A 1 164 ? 8.077 -8.605 3.189 1.00 85.00 164 PRO A C 1
ATOM 1304 O O . PRO A 1 164 ? 8.194 -9.480 2.328 1.00 85.00 164 PRO A O 1
ATOM 1307 N N . VAL A 1 165 ? 7.991 -7.310 2.874 1.00 85.62 165 VAL A N 1
ATOM 1308 C CA . VAL A 1 165 ? 8.136 -6.830 1.494 1.00 85.62 165 VAL A CA 1
ATOM 1309 C C . VAL A 1 165 ? 9.518 -7.238 0.955 1.00 85.62 165 VAL A C 1
ATOM 1311 O O . VAL A 1 165 ? 10.517 -6.998 1.636 1.00 85.62 165 VAL A O 1
ATOM 1314 N N . PRO A 1 166 ? 9.612 -7.827 -0.253 1.00 84.25 166 PRO A N 1
ATOM 1315 C CA . PRO A 1 166 ? 10.893 -8.220 -0.826 1.00 84.25 166 PRO A CA 1
ATOM 1316 C C . PRO A 1 166 ? 11.811 -7.018 -1.086 1.00 84.25 166 PRO A C 1
ATOM 1318 O O . PRO A 1 166 ? 11.364 -5.919 -1.424 1.00 84.25 166 PRO A O 1
ATOM 1321 N N . ASP A 1 167 ? 13.119 -7.248 -0.980 1.00 85.44 167 ASP A N 1
ATOM 1322 C CA . ASP A 1 167 ? 14.130 -6.229 -1.249 1.00 85.44 167 ASP A CA 1
ATOM 1323 C C . ASP A 1 167 ? 14.243 -5.949 -2.751 1.00 85.44 167 ASP A C 1
ATOM 1325 O O . ASP A 1 167 ? 14.780 -6.741 -3.533 1.00 85.44 167 ASP A O 1
ATOM 1329 N N . PHE A 1 168 ? 13.763 -4.778 -3.164 1.00 85.19 168 PHE A N 1
ATOM 1330 C CA . PHE A 1 168 ? 13.866 -4.338 -4.549 1.00 85.19 168 PHE A CA 1
ATOM 1331 C C . PHE A 1 168 ? 15.202 -3.646 -4.834 1.00 85.19 168 PHE A C 1
ATOM 1333 O O . PHE A 1 168 ? 15.698 -2.823 -4.059 1.00 85.19 168 PHE A O 1
ATOM 1340 N N . LYS A 1 169 ? 15.770 -3.924 -6.012 1.00 82.19 169 LYS A N 1
ATOM 1341 C CA . LYS A 1 169 ? 16.935 -3.190 -6.533 1.00 82.19 169 LYS A CA 1
ATOM 1342 C C . LYS A 1 169 ? 16.547 -1.739 -6.828 1.00 82.19 169 LYS A C 1
ATOM 1344 O O . LYS A 1 169 ? 15.392 -1.474 -7.130 1.00 82.19 169 LYS A O 1
ATOM 1349 N N . PRO A 1 170 ? 17.462 -0.766 -6.806 1.00 78.75 170 PRO A N 1
ATOM 1350 C CA . PRO A 1 170 ? 17.091 0.605 -7.132 1.00 78.75 170 PRO A CA 1
ATOM 1351 C C . PRO A 1 170 ? 16.653 0.736 -8.606 1.00 78.75 170 PRO A C 1
ATOM 1353 O O . PRO A 1 170 ? 17.188 0.084 -9.510 1.00 78.75 170 PRO A O 1
ATOM 1356 N N . LEU A 1 171 ? 15.642 1.577 -8.847 1.00 75.06 171 LEU A N 1
ATOM 1357 C CA . LEU A 1 171 ? 14.965 1.709 -10.145 1.00 75.06 171 LEU A CA 1
ATOM 1358 C C . LEU A 1 171 ? 15.915 2.153 -11.267 1.00 75.06 171 LEU A C 1
ATOM 1360 O O . LEU A 1 171 ? 15.843 1.656 -12.387 1.00 75.06 171 LEU A O 1
ATOM 1364 N N . ASN A 1 172 ? 16.863 3.032 -10.934 1.00 68.44 172 ASN A N 1
ATOM 1365 C CA . ASN A 1 172 ? 17.895 3.539 -11.842 1.00 68.44 172 ASN A CA 1
ATOM 1366 C C . ASN A 1 172 ? 18.829 2.448 -12.400 1.00 68.44 172 ASN A C 1
ATOM 1368 O O . ASN A 1 172 ? 19.445 2.648 -13.442 1.00 68.44 172 ASN A O 1
ATOM 1372 N N . GLN A 1 173 ? 18.952 1.308 -11.716 1.00 66.88 173 GLN A N 1
ATOM 1373 C CA . GLN A 1 173 ? 19.757 0.176 -12.167 1.00 66.88 173 GLN A CA 1
ATOM 1374 C C . GLN A 1 173 ? 18.950 -0.777 -13.054 1.00 66.88 173 GLN A C 1
ATOM 1376 O O . GLN A 1 173 ? 19.505 -1.426 -13.938 1.00 66.88 173 GLN A O 1
ATOM 1381 N N . THR A 1 174 ? 17.643 -0.868 -12.809 1.00 66.88 174 THR A N 1
ATOM 1382 C CA . THR A 1 174 ? 16.750 -1.816 -13.486 1.00 66.88 174 THR A CA 1
ATOM 1383 C C . THR A 1 174 ? 16.207 -1.227 -14.787 1.00 66.88 174 THR A C 1
ATOM 1385 O O . THR A 1 174 ? 16.170 -1.903 -15.816 1.00 66.88 174 THR A O 1
ATOM 1388 N N . VAL A 1 175 ? 15.847 0.058 -14.778 1.00 70.25 175 VAL A N 1
ATOM 1389 C CA . VAL A 1 175 ? 15.264 0.746 -15.929 1.00 70.25 175 VAL A CA 1
ATOM 1390 C C . VAL A 1 175 ? 16.325 1.588 -16.621 1.00 70.25 175 VAL A C 1
ATOM 1392 O O . VAL A 1 175 ? 16.740 2.633 -16.130 1.00 70.25 175 VAL A O 1
ATOM 1395 N N . LYS A 1 176 ? 16.737 1.147 -17.814 1.00 65.06 176 LYS A N 1
ATOM 1396 C CA . LYS A 1 176 ? 17.762 1.829 -18.625 1.00 65.06 176 LYS A CA 1
ATOM 1397 C C . LYS A 1 176 ? 17.368 3.252 -19.053 1.00 65.06 176 LYS A C 1
ATOM 1399 O O . LYS A 1 176 ? 18.252 4.060 -19.305 1.00 65.06 176 LYS A O 1
ATOM 1404 N N . ASN A 1 177 ? 16.068 3.558 -19.116 1.00 67.75 177 ASN A N 1
ATOM 1405 C CA . ASN A 1 177 ? 15.526 4.808 -19.665 1.00 67.75 177 ASN A CA 1
ATOM 1406 C C . ASN A 1 177 ? 14.676 5.586 -18.646 1.00 67.75 177 ASN A C 1
ATOM 1408 O O . ASN A 1 177 ? 13.557 6.010 -18.947 1.00 67.75 177 ASN A O 1
ATOM 1412 N N . TYR A 1 178 ? 15.175 5.762 -17.424 1.00 73.19 178 TYR A N 1
ATOM 1413 C CA . TYR A 1 178 ? 14.522 6.656 -16.473 1.00 73.19 178 TYR A CA 1
ATOM 1414 C C . TYR A 1 178 ? 14.538 8.097 -17.019 1.00 73.19 178 TYR A C 1
ATOM 1416 O O . TYR A 1 178 ? 15.598 8.684 -17.219 1.00 73.19 178 TYR A O 1
ATOM 1424 N N . THR A 1 179 ? 13.354 8.628 -17.335 1.00 75.12 179 THR A N 1
ATOM 1425 C CA . THR A 1 179 ? 13.195 9.863 -18.132 1.00 75.12 179 THR A CA 1
ATOM 1426 C C . THR A 1 179 ? 12.832 11.080 -17.274 1.00 75.12 179 THR A C 1
ATOM 1428 O O . THR A 1 179 ? 12.956 12.217 -17.729 1.00 75.12 179 THR A O 1
ATOM 1431 N N . ALA A 1 180 ? 12.384 10.873 -16.033 1.00 75.88 180 ALA A N 1
ATOM 1432 C CA . ALA A 1 180 ? 11.955 11.975 -15.183 1.00 75.88 180 ALA A CA 1
ATOM 1433 C C . ALA A 1 180 ? 13.158 12.816 -14.694 1.00 75.88 180 ALA A C 1
ATOM 1435 O O . ALA A 1 180 ? 14.249 12.287 -14.482 1.00 75.88 180 ALA A O 1
ATOM 1436 N N . PRO A 1 181 ? 12.977 14.137 -14.503 1.00 79.50 181 PRO A N 1
ATOM 1437 C CA . PRO A 1 181 ? 14.053 15.052 -14.108 1.00 79.50 181 PRO A CA 1
ATOM 1438 C C . PRO A 1 181 ? 14.460 14.941 -12.628 1.00 79.50 181 PRO A C 1
ATOM 1440 O O . PRO A 1 181 ? 15.373 15.642 -12.191 1.00 79.50 181 PRO A O 1
ATOM 1443 N N . TYR A 1 182 ? 13.784 14.099 -11.849 1.00 81.06 182 TYR A N 1
ATOM 1444 C CA . TYR A 1 182 ? 14.024 13.891 -10.421 1.00 81.06 182 TYR A CA 1
ATOM 1445 C C . TYR A 1 182 ? 14.539 12.481 -10.180 1.00 81.06 182 TYR A C 1
ATOM 1447 O O . TYR A 1 182 ? 14.168 11.599 -10.928 1.00 81.06 182 TYR A O 1
ATOM 1455 N N . PRO A 1 183 ? 15.386 12.224 -9.175 1.00 82.56 183 PRO A N 1
ATOM 1456 C CA . PRO A 1 183 ? 15.818 10.862 -8.897 1.00 82.56 183 PRO A CA 1
ATOM 1457 C C . PRO A 1 183 ? 14.628 9.993 -8.454 1.00 82.56 183 PRO A C 1
ATOM 1459 O O . PRO A 1 183 ? 13.785 10.483 -7.696 1.00 82.56 183 PRO A O 1
ATOM 1462 N N . PRO A 1 184 ? 14.591 8.709 -8.854 1.00 84.31 184 PRO A N 1
ATOM 1463 C CA . PRO A 1 184 ? 13.549 7.796 -8.417 1.00 84.31 184 PRO A CA 1
ATOM 1464 C C . PRO A 1 184 ? 13.605 7.591 -6.907 1.00 84.31 184 PRO A C 1
ATOM 1466 O O . PRO A 1 184 ? 14.640 7.778 -6.251 1.00 84.31 184 PRO A O 1
ATOM 1469 N N . TYR A 1 185 ? 12.484 7.140 -6.358 1.00 84.25 185 TYR A N 1
ATOM 1470 C CA . TYR A 1 185 ? 12.388 6.828 -4.944 1.00 84.25 185 TYR A CA 1
ATOM 1471 C C . TYR A 1 185 ? 13.367 5.729 -4.518 1.00 84.25 185 TYR A C 1
ATOM 1473 O O . TYR A 1 185 ? 13.602 4.745 -5.225 1.00 84.25 185 TYR A O 1
ATOM 1481 N N . LYS A 1 186 ? 13.946 5.901 -3.322 1.00 84.94 186 LYS A N 1
ATOM 1482 C CA . LYS A 1 186 ? 14.794 4.872 -2.716 1.00 84.94 186 LYS A CA 1
ATOM 1483 C C . LYS A 1 186 ? 13.933 3.652 -2.367 1.00 84.94 186 LYS A C 1
ATOM 1485 O O . LYS A 1 186 ? 12.840 3.844 -1.826 1.00 84.94 186 LYS A O 1
ATOM 1490 N N . PRO A 1 187 ? 14.417 2.423 -2.618 1.00 86.81 187 PRO A N 1
ATOM 1491 C CA . PRO A 1 187 ? 13.747 1.232 -2.114 1.00 86.81 187 PRO A CA 1
ATOM 1492 C C . PRO A 1 187 ? 13.619 1.323 -0.585 1.00 86.81 187 PRO A C 1
ATOM 1494 O O . PRO A 1 187 ? 14.496 1.874 0.083 1.00 86.81 187 PRO A O 1
ATOM 1497 N N . GLY A 1 188 ? 12.495 0.850 -0.049 1.00 87.31 188 GLY A N 1
ATOM 1498 C CA . GLY A 1 188 ? 12.148 0.938 1.371 1.00 87.31 188 GLY A CA 1
ATOM 1499 C C . GLY A 1 188 ? 11.283 2.143 1.748 1.00 87.31 188 GLY A C 1
ATOM 1500 O O . GLY A 1 188 ? 10.913 2.282 2.909 1.00 87.31 188 GLY A O 1
ATOM 1501 N N . TRP A 1 189 ? 10.898 3.011 0.801 1.00 88.38 189 TRP A N 1
ATOM 1502 C CA . TRP A 1 189 ? 10.004 4.146 1.093 1.00 88.38 189 TRP A CA 1
ATOM 1503 C C . TRP A 1 189 ? 8.643 3.710 1.674 1.00 88.38 189 TRP A C 1
ATOM 1505 O O . TRP A 1 189 ? 8.025 4.457 2.435 1.00 88.38 189 TRP A O 1
ATOM 1515 N N . TRP A 1 190 ? 8.197 2.495 1.345 1.00 90.06 190 TRP A N 1
ATOM 1516 C CA . TRP A 1 190 ? 6.932 1.905 1.788 1.00 90.06 190 TRP A CA 1
ATOM 1517 C C . TRP A 1 190 ? 6.913 1.476 3.256 1.00 90.06 190 TRP A C 1
ATOM 1519 O O . TRP A 1 190 ? 5.827 1.424 3.826 1.00 90.06 190 TRP A O 1
ATOM 1529 N N . GLN A 1 191 ? 8.073 1.255 3.892 1.00 89.69 191 GLN A N 1
ATOM 1530 C CA . GLN A 1 191 ? 8.178 0.837 5.303 1.00 89.69 191 GLN A CA 1
ATOM 1531 C C . GLN A 1 191 ? 7.455 1.796 6.250 1.00 89.69 191 GLN A C 1
ATOM 1533 O O . GLN A 1 191 ? 6.992 1.435 7.324 1.00 89.69 191 GLN A O 1
ATOM 1538 N N . GLN A 1 192 ? 7.317 3.055 5.834 1.00 89.62 192 GLN A N 1
ATOM 1539 C CA . GLN A 1 192 ? 6.571 4.042 6.591 1.00 89.62 192 GLN A CA 1
ATOM 1540 C C . GLN A 1 192 ? 5.099 3.633 6.780 1.00 89.62 192 GLN A C 1
ATOM 1542 O O . GLN A 1 192 ? 4.514 4.009 7.794 1.00 89.62 192 GLN A O 1
ATOM 1547 N N . PHE A 1 193 ? 4.497 2.918 5.827 1.00 91.00 193 PHE A N 1
ATOM 1548 C CA . PHE A 1 193 ? 3.077 2.536 5.786 1.00 91.00 193 PHE A CA 1
ATOM 1549 C C . PHE A 1 193 ? 2.789 1.114 6.252 1.00 91.00 193 PHE A C 1
ATOM 1551 O O . PHE A 1 193 ? 1.621 0.721 6.256 1.00 91.00 193 PHE A O 1
ATOM 1558 N N . GLU A 1 194 ? 3.815 0.368 6.639 1.00 88.94 194 GLU A N 1
ATOM 1559 C CA . GLU A 1 194 ? 3.623 -0.930 7.267 1.00 88.94 194 GLU A CA 1
ATOM 1560 C C . GLU A 1 194 ? 2.949 -0.742 8.636 1.00 88.94 194 GLU A C 1
ATOM 1562 O O . GLU A 1 194 ? 3.189 0.271 9.315 1.00 88.94 194 GLU A O 1
ATOM 1567 N N . PRO A 1 195 ? 2.054 -1.664 9.031 1.00 86.12 195 PRO A N 1
ATOM 1568 C CA . PRO A 1 195 ? 1.531 -1.675 10.387 1.00 86.12 195 PRO A CA 1
ATOM 1569 C C . PRO A 1 195 ? 2.715 -1.843 11.345 1.00 86.12 195 PRO A C 1
ATOM 1571 O O . PRO A 1 195 ? 3.514 -2.765 11.204 1.00 86.12 195 PRO A O 1
ATOM 1574 N N . LYS A 1 196 ? 2.864 -0.908 12.285 1.00 78.00 196 LYS A N 1
ATOM 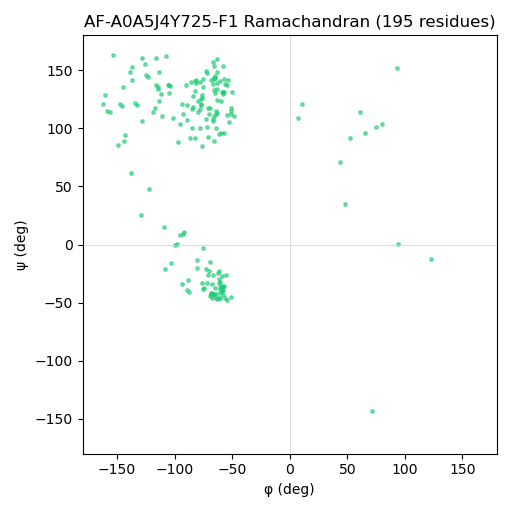1575 C CA . LYS A 1 196 ? 3.866 -1.030 13.345 1.00 78.00 196 LYS A CA 1
ATOM 1576 C C . LYS A 1 196 ? 3.329 -2.018 14.376 1.00 78.00 196 LYS A C 1
ATOM 1578 O O . LYS A 1 196 ? 2.212 -1.811 14.849 1.00 78.00 196 LYS A O 1
ATOM 1583 N N . GLU A 1 197 ? 4.105 -3.058 14.668 1.00 57.06 197 GLU A N 1
ATOM 1584 C CA . GLU A 1 197 ? 3.901 -3.908 15.851 1.00 57.06 197 GLU A CA 1
ATOM 1585 C C . GLU A 1 197 ? 4.085 -3.120 17.155 1.00 57.06 197 GLU A C 1
ATOM 1587 O O . GLU A 1 197 ? 4.872 -2.139 17.162 1.00 57.06 197 GLU A O 1
#

Secondary structure (DSSP, 8-state):
------PPPPPP---------PPPP----------------------------------------S--------TT--EEEEEEE--HHHHHS-GGGHHHHHHHHHHHHHHHHTT--------SSBHHHHHH-HHHHHH--TT--EEEEEEEE-HHHHH-BSSPPP-PPPHHHH-TT--SSSPPPPTTGGGGGSPP-

Sequence (197 aa):
MSALMHTAPLPSLRDFAAPLQQQPSRLCRRQLHRRPVSARHVAPVCHACTKSSRRDVRASARAVAENPVAPEVKAGQKTNWYAVVASAEFMLHDVQNEAFAEQLRERRRLLLERDTDVNFFLVSEPAWLDEKFPDKAKQLRLDRVLKLELGEATPEEALKSLAPVPDFKPLNQTVKNYTAPYPPYKPGWWQQFEPKE

Mean predicted aligned error: 18.42 Å

pLDDT: mean 72.22, std 19.38, range [36.97, 95.81]